Protein AF-A0A6A3C757-F1 (afdb_monomer)

Organism: Hibiscus syriacus (NCBI:txid106335)

pLDDT: mean 71.91, std 23.69, range [28.61, 96.5]

Secondary structure (DSSP, 8-state):
--TT-GGG---EEEEEEEEEEEETTEEEEEEEEEES---TTHHHHHHHHHHHHHTTSS-THHHHHHHHHHH--SSSSS-------TTS------------------STT--------HHHHHHHTTTS----SGGGHHHHHHHIIIIIIHHHHHHHHHH-HHHHHHHH-STTT-GGGG----------PPPPPPP--------

Solvent-accessible surface area (backbone atoms only — not comparable to full-atom values): 13427 Å² total; per-residue (Å²): 134,65,87,83,43,78,89,60,50,33,47,72,77,46,76,48,70,87,45,76,48,75,48,99,89,44,80,40,74,48,70,50,76,43,53,84,58,81,59,91,65,44,68,32,31,52,52,23,46,54,53,36,37,79,69,68,51,26,60,74,73,46,49,64,54,54,46,34,77,70,32,47,68,87,84,83,86,78,87,77,84,78,75,78,65,92,84,63,85,76,76,83,74,72,80,63,85,76,86,67,69,70,49,64,46,75,65,77,85,66,80,89,87,82,79,86,40,63,71,57,36,65,75,36,54,94,81,47,80,80,67,70,62,72,92,45,47,66,63,50,50,52,47,39,55,67,53,50,49,45,48,37,46,52,47,42,73,74,66,35,56,64,63,54,50,53,73,56,70,38,60,86,76,30,56,66,40,58,73,78,78,82,83,80,91,74,92,74,87,76,82,87,85,78,86,87,84,90,86,84,90,88,134

Radius of gyration: 25.16 Å; Cα contacts (8 Å, |Δi|>4): 169; chains: 1; bounding box: 86×32×68 Å

Mean predicted aligned error: 13.73 Å

InterPro domains:
  IPR001406 Pseudouridine synthase I, TruA [PTHR11142] (3-173)
  IPR020095 Pseudouridine synthase I, TruA, C-terminal [G3DSA:3.30.70.660] (1-181)
  IPR020097 Pseudouridine synthase I, TruA, alpha/beta domain [PF01416] (5-117)
  IPR020103 Pseudouridine synthase, catalytic domain superfamily [SSF55120] (5-68)

Foldseek 3Di:
DDLPDPVQAWAWPDWDFPDWDAAPNDIDTDIDTHTPDADVLLVQLLVQLVLLVVVVQFPPVVCVVSCCSNHPDDPDPDDDDPPPDPPDPDPPPPVPSPPFDTQGADPLLDDDLFDDCVVVCVVCVVPDDDDGCVVCNVVSVVCCNPPNSNSSVVCCVVPVRRVVSSVCSHCVNGVSRHPDDDDDDDDDDDDDDDDDDDDDDDD

Nearest PDB structures (foldseek):
  4nz6-assembly1_A  TM=8.982E-01  e=4.670E-06  Homo sapiens
  4iqm-assembly1_A  TM=9.227E-01  e=2.164E-05  Homo sapiens
  4nz7-assembly1_A  TM=8.817E-01  e=2.583E-05  Homo sapiens
  7et3-assembly1_o  TM=1.442E-01  e=3.229E+00  Human betaherpesvirus 5

Sequence (203 aa):
MKAEDPAAHRYIVSFHANKVVTVEGIDFVKCEAVGQSFMLHQIRKMIGVAVAIMRNCTPESLIKTALRNMIYSIIDIFGEYHVPNPNMSDISVKDRAVHINVPTAPEVGLYLDECIFSSYNQKWKDTHEELSMKAYAEEAEEFKMKFIYSHISSTECEEGTVGLWLHSLNHRNYPDLRACSGDTIDGKKSPKVGDGADTMECG

Structure (mmCIF, N/CA/C/O backbone):
data_AF-A0A6A3C757-F1
#
_entry.id   AF-A0A6A3C757-F1
#
loop_
_atom_site.group_PDB
_atom_site.id
_atom_site.type_symbo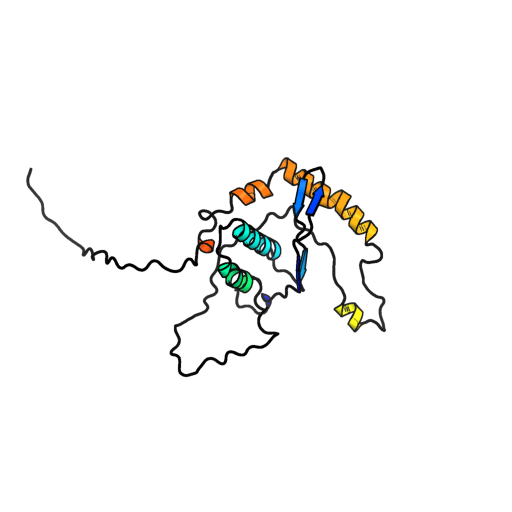l
_atom_site.label_atom_id
_atom_site.label_alt_id
_atom_site.label_comp_id
_atom_site.label_asym_id
_atom_site.label_entity_id
_atom_site.label_seq_id
_atom_site.pdbx_PDB_ins_code
_atom_site.Cartn_x
_atom_site.Cartn_y
_atom_site.Cartn_z
_atom_site.occupancy
_atom_site.B_iso_or_equiv
_atom_site.auth_seq_id
_atom_site.auth_comp_id
_atom_site.auth_asym_id
_atom_site.auth_atom_id
_atom_site.pdbx_PDB_model_num
ATOM 1 N N . MET A 1 1 ? 18.741 8.562 10.459 1.00 43.72 1 MET A N 1
ATOM 2 C CA . MET A 1 1 ? 18.833 7.546 11.530 1.00 43.72 1 MET A CA 1
ATOM 3 C C . MET A 1 1 ? 19.866 6.516 11.127 1.00 43.72 1 MET A C 1
ATOM 5 O O . MET A 1 1 ? 19.904 6.157 9.956 1.00 43.72 1 MET A O 1
ATOM 9 N N . LYS A 1 2 ? 20.735 6.111 12.056 1.00 39.22 2 LYS A N 1
ATOM 10 C CA . LYS A 1 2 ? 21.676 5.005 11.834 1.00 39.22 2 LYS A CA 1
ATOM 11 C C . LYS A 1 2 ? 20.903 3.686 11.956 1.00 39.22 2 LYS A C 1
ATOM 13 O O . LYS A 1 2 ? 19.940 3.633 12.712 1.00 39.22 2 LYS A O 1
ATOM 18 N N . ALA A 1 3 ? 21.302 2.657 11.213 1.00 47.12 3 ALA A N 1
ATOM 19 C CA . ALA A 1 3 ? 20.605 1.364 11.187 1.00 47.12 3 ALA A CA 1
ATOM 20 C C . ALA A 1 3 ? 20.624 0.616 12.538 1.00 47.12 3 ALA A C 1
ATOM 22 O O . ALA A 1 3 ? 19.829 -0.289 12.741 1.00 47.12 3 ALA A O 1
ATOM 23 N N . GLU A 1 4 ? 21.516 1.011 13.449 1.00 49.44 4 GLU A N 1
ATOM 24 C CA . GLU A 1 4 ? 21.774 0.369 14.748 1.00 49.44 4 GLU A CA 1
ATOM 25 C C . GLU A 1 4 ? 20.926 0.942 15.902 1.00 49.44 4 GLU A C 1
ATOM 27 O O . GLU A 1 4 ? 21.068 0.524 17.046 1.00 49.44 4 GLU A O 1
ATOM 32 N N . ASP A 1 5 ? 20.084 1.942 15.636 1.00 52.38 5 ASP A N 1
ATOM 33 C CA . ASP A 1 5 ? 19.226 2.548 16.656 1.00 52.38 5 ASP A CA 1
ATOM 34 C C . ASP A 1 5 ? 18.066 1.590 17.006 1.00 52.38 5 ASP A C 1
ATOM 36 O O . ASP A 1 5 ? 17.310 1.233 16.098 1.00 52.38 5 ASP A O 1
ATOM 40 N N . PRO A 1 6 ? 17.847 1.208 18.283 1.00 56.97 6 PRO A N 1
ATOM 41 C CA . PRO A 1 6 ? 16.685 0.415 18.697 1.00 56.97 6 PRO A CA 1
ATOM 42 C C . PRO A 1 6 ? 15.349 1.014 18.231 1.00 56.97 6 PRO A C 1
ATOM 44 O O . PRO A 1 6 ? 14.388 0.289 17.974 1.00 56.97 6 PRO A O 1
ATOM 47 N N . ALA A 1 7 ? 15.288 2.338 18.040 1.00 53.75 7 ALA A N 1
ATOM 48 C CA . ALA A 1 7 ? 14.127 3.029 17.492 1.00 53.75 7 ALA A CA 1
ATOM 49 C C . ALA A 1 7 ? 13.868 2.739 16.003 1.00 53.75 7 ALA A C 1
ATOM 51 O O . ALA A 1 7 ? 12.823 3.149 15.497 1.00 53.75 7 ALA A O 1
ATOM 52 N N . ALA A 1 8 ? 14.769 2.055 15.293 1.00 52.56 8 ALA A N 1
ATOM 53 C CA . ALA A 1 8 ? 14.597 1.607 13.910 1.00 52.56 8 ALA A CA 1
ATOM 54 C C . ALA A 1 8 ? 13.960 0.209 13.802 1.00 52.56 8 ALA A C 1
ATOM 56 O O . ALA A 1 8 ? 13.554 -0.184 12.708 1.00 52.56 8 ALA A O 1
ATOM 57 N N . HIS A 1 9 ? 13.820 -0.518 14.917 1.00 62.72 9 HIS A N 1
ATOM 58 C CA . HIS A 1 9 ? 13.243 -1.859 14.927 1.00 62.72 9 HIS A CA 1
ATOM 59 C C . HIS A 1 9 ? 11.726 -1.770 14.722 1.00 62.72 9 HIS A C 1
ATOM 61 O O . HIS A 1 9 ? 11.024 -1.039 15.429 1.00 62.72 9 HIS A O 1
ATOM 67 N N . ARG A 1 10 ? 11.203 -2.480 13.720 1.00 70.44 10 ARG A N 1
ATOM 68 C CA . ARG A 1 10 ? 9.781 -2.453 13.354 1.00 70.44 10 ARG A CA 1
ATOM 69 C C . ARG A 1 10 ? 9.263 -3.867 13.195 1.00 70.44 10 ARG A C 1
ATOM 71 O O . ARG A 1 10 ? 9.900 -4.693 12.552 1.00 70.44 10 ARG A O 1
ATOM 78 N N . TYR A 1 11 ? 8.093 -4.122 13.765 1.00 73.56 11 TYR A N 1
ATOM 79 C CA . TYR A 1 11 ? 7.455 -5.424 13.687 1.00 73.56 11 TYR A CA 1
ATOM 80 C C . TYR A 1 11 ? 6.389 -5.422 12.593 1.00 73.56 11 TYR A C 1
ATOM 82 O O . TYR A 1 11 ? 5.359 -4.749 12.717 1.00 73.56 11 TYR A O 1
ATOM 90 N N . ILE A 1 12 ? 6.658 -6.176 11.527 1.00 79.38 12 ILE A N 1
ATOM 91 C CA . ILE A 1 12 ? 5.670 -6.526 10.510 1.00 79.38 12 ILE A CA 1
ATOM 92 C C . ILE A 1 12 ? 4.937 -7.766 11.010 1.00 79.38 12 ILE A C 1
ATOM 94 O O . ILE A 1 12 ? 5.542 -8.815 11.206 1.00 79.38 12 ILE A O 1
ATOM 98 N N . VAL A 1 13 ? 3.640 -7.617 11.241 1.00 80.94 13 VAL A N 1
ATOM 99 C CA . VAL A 1 13 ? 2.757 -8.690 11.702 1.00 80.94 13 VAL A CA 1
ATOM 100 C C . VAL A 1 13 ? 2.457 -9.641 10.546 1.00 80.94 13 VAL A C 1
ATOM 102 O O . VAL A 1 13 ? 2.550 -10.855 10.705 1.00 80.94 13 VAL A O 1
ATOM 105 N N . SER A 1 14 ? 2.119 -9.099 9.375 1.00 80.31 14 SER A N 1
ATOM 106 C CA . SER A 1 14 ? 1.837 -9.892 8.181 1.00 80.31 14 SER A CA 1
ATOM 107 C C . SER A 1 14 ? 2.015 -9.084 6.897 1.00 80.31 14 SER A C 1
ATOM 109 O O . SER A 1 14 ? 2.009 -7.851 6.899 1.00 80.31 14 SER A O 1
ATOM 111 N N . PHE A 1 15 ? 2.194 -9.797 5.787 1.00 83.94 15 PHE A N 1
ATOM 112 C CA . PHE A 1 15 ? 2.209 -9.235 4.443 1.00 83.94 15 PHE A CA 1
ATOM 113 C C . PHE A 1 15 ? 1.528 -10.217 3.482 1.00 83.94 15 PHE A C 1
ATOM 115 O O . PHE A 1 15 ? 1.933 -11.378 3.407 1.00 83.94 15 PHE A O 1
ATOM 122 N N . HIS A 1 16 ? 0.516 -9.761 2.745 1.00 83.00 16 HIS A N 1
ATOM 123 C CA . HIS A 1 16 ? -0.256 -10.561 1.791 1.00 83.00 16 HIS A CA 1
ATOM 124 C C . HIS A 1 16 ? -0.287 -9.881 0.420 1.00 83.00 16 HIS A C 1
ATOM 126 O O . HIS A 1 16 ? -0.385 -8.664 0.344 1.00 83.00 16 HIS A O 1
ATOM 132 N N . ALA A 1 17 ? -0.192 -10.655 -0.664 1.00 85.75 17 ALA A N 1
ATOM 133 C CA . ALA A 1 17 ? -0.205 -10.141 -2.041 1.00 85.75 17 ALA A CA 1
ATOM 134 C C . ALA A 1 17 ? -0.900 -11.111 -3.014 1.00 85.75 17 ALA A C 1
ATOM 136 O O . ALA A 1 17 ? -0.427 -11.369 -4.116 1.00 85.75 17 ALA A O 1
ATOM 137 N N . ASN A 1 18 ? -1.992 -11.731 -2.569 1.00 80.94 18 ASN A N 1
ATOM 138 C CA . ASN A 1 18 ? -2.682 -12.809 -3.284 1.00 80.94 18 ASN A CA 1
ATOM 139 C C . ASN A 1 18 ? -4.033 -12.392 -3.888 1.00 80.94 18 ASN A C 1
ATOM 141 O O . ASN A 1 18 ? -4.732 -13.243 -4.434 1.00 80.94 18 ASN A O 1
ATOM 145 N N . LYS A 1 19 ? -4.420 -11.115 -3.786 1.00 90.31 19 LYS A N 1
ATOM 146 C CA . LYS A 1 19 ? -5.692 -10.603 -4.308 1.00 90.31 19 LYS A CA 1
ATOM 147 C C . LYS A 1 19 ? -5.447 -9.733 -5.537 1.00 90.31 19 LYS A C 1
ATOM 149 O O . LYS A 1 19 ? -4.617 -8.830 -5.498 1.00 90.31 19 LYS A O 1
ATOM 154 N N . VAL A 1 20 ? -6.201 -9.988 -6.602 1.00 92.81 20 VAL A N 1
ATOM 155 C CA . VAL A 1 20 ? -6.258 -9.131 -7.792 1.00 92.81 20 VAL A CA 1
ATOM 156 C C . VAL A 1 20 ? -7.561 -8.338 -7.752 1.00 92.81 20 VAL A C 1
ATOM 158 O O . VAL A 1 20 ? -8.607 -8.882 -7.394 1.00 92.81 20 VAL A O 1
ATOM 161 N N . VAL A 1 21 ? -7.486 -7.050 -8.070 1.00 91.50 21 VAL A N 1
ATOM 162 C CA . VAL A 1 21 ? -8.627 -6.139 -8.163 1.00 91.50 21 VAL A CA 1
ATOM 163 C C . VAL A 1 21 ? -8.602 -5.505 -9.544 1.00 91.50 21 VAL A C 1
ATOM 165 O O . VAL A 1 21 ? -7.623 -4.858 -9.906 1.00 91.50 21 VAL A O 1
ATOM 168 N N . THR A 1 22 ? -9.678 -5.682 -10.301 1.00 91.06 22 THR A N 1
ATOM 169 C CA . THR A 1 22 ? -9.847 -5.035 -11.602 1.00 91.06 22 THR A CA 1
ATOM 170 C C . THR A 1 22 ? -10.561 -3.704 -11.405 1.00 91.06 22 THR A C 1
ATOM 172 O O . THR A 1 22 ? -11.680 -3.671 -10.890 1.00 91.06 22 THR A O 1
ATOM 175 N N . VAL A 1 23 ? -9.928 -2.611 -11.820 1.00 89.38 23 VAL A N 1
ATOM 176 C CA . VAL A 1 23 ? -10.474 -1.249 -11.746 1.00 89.38 23 VAL A CA 1
ATOM 177 C C . VAL A 1 23 ? -10.387 -0.652 -13.142 1.00 89.38 23 VAL A C 1
ATOM 179 O O . VAL A 1 23 ? -9.310 -0.618 -13.724 1.00 89.38 23 VAL A O 1
ATOM 182 N N . GLU A 1 24 ? -11.529 -0.263 -13.716 1.00 87.12 24 GLU A N 1
ATOM 183 C CA . GLU A 1 24 ? -11.606 0.364 -15.052 1.00 87.12 24 GLU A CA 1
ATOM 184 C C . GLU A 1 24 ? -10.896 -0.432 -16.174 1.00 87.12 24 GLU A C 1
ATOM 186 O O . GLU A 1 24 ? -10.424 0.125 -17.160 1.00 87.12 24 GLU A O 1
ATOM 191 N N . GLY A 1 25 ? -10.848 -1.764 -16.047 1.00 86.94 25 GLY A N 1
ATOM 192 C CA . GLY A 1 25 ? -10.212 -2.662 -17.020 1.00 86.94 25 GLY A CA 1
ATOM 193 C C . GLY A 1 25 ? -8.709 -2.881 -16.815 1.00 86.94 25 GLY A C 1
ATOM 194 O O . GLY A 1 25 ? -8.101 -3.607 -17.600 1.00 86.94 25 GLY A O 1
ATOM 195 N N . ILE A 1 26 ? -8.121 -2.301 -15.767 1.00 87.88 26 ILE A N 1
ATOM 196 C CA . ILE A 1 26 ? -6.735 -2.527 -15.354 1.00 87.88 26 ILE A CA 1
ATOM 197 C C . ILE A 1 26 ? -6.724 -3.455 -14.137 1.00 87.88 26 ILE A C 1
ATOM 199 O O . ILE A 1 26 ? -7.442 -3.233 -13.160 1.00 87.88 26 ILE A O 1
ATOM 203 N N . ASP A 1 27 ? -5.891 -4.492 -14.191 1.00 91.56 27 ASP A N 1
ATOM 204 C CA . ASP A 1 27 ? -5.710 -5.430 -13.0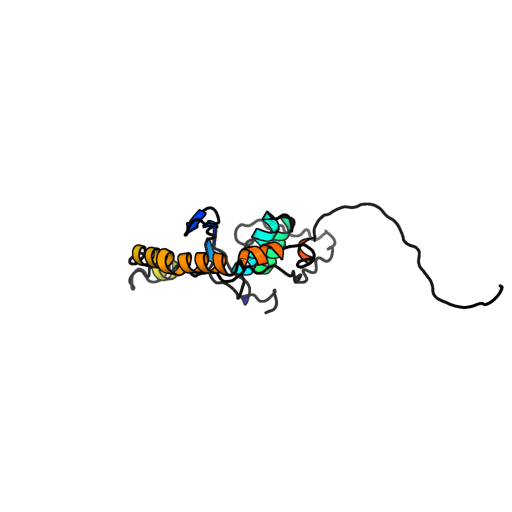87 1.00 91.56 27 ASP A CA 1
ATOM 205 C C . ASP A 1 27 ? -4.600 -4.958 -12.143 1.00 91.56 27 ASP A C 1
ATOM 207 O O . ASP A 1 27 ? -3.438 -4.813 -12.529 1.00 91.56 27 ASP A O 1
ATOM 211 N N . PHE A 1 28 ? -4.954 -4.780 -10.872 1.00 90.88 28 PHE A N 1
ATOM 212 C CA . PHE A 1 28 ? -4.036 -4.421 -9.798 1.00 90.88 28 PHE A CA 1
ATOM 213 C C . PHE A 1 28 ? -3.850 -5.588 -8.830 1.00 90.88 28 PHE A C 1
ATOM 215 O O . PHE A 1 28 ? -4.813 -6.237 -8.424 1.00 90.88 28 PHE A O 1
ATOM 222 N N . VAL A 1 29 ? -2.612 -5.829 -8.394 1.00 91.06 29 VAL A N 1
ATOM 223 C CA . VAL A 1 29 ? -2.325 -6.759 -7.291 1.00 91.06 29 VAL A CA 1
ATOM 224 C C . VAL A 1 29 ? -2.406 -5.989 -5.975 1.00 91.06 29 VAL A C 1
ATOM 226 O O . VAL A 1 29 ? -1.611 -5.080 -5.734 1.00 91.06 29 VAL A O 1
ATOM 229 N N . LYS A 1 30 ? -3.356 -6.353 -5.108 1.00 91.81 30 LYS A N 1
ATOM 230 C CA . LYS A 1 30 ? -3.485 -5.765 -3.773 1.00 91.81 30 LYS A CA 1
ATOM 231 C C . LYS A 1 30 ? -2.428 -6.374 -2.852 1.00 91.81 30 LYS A C 1
ATOM 233 O O . LYS A 1 30 ? -2.456 -7.575 -2.581 1.00 91.81 30 LYS A O 1
ATOM 238 N N . CYS A 1 31 ? -1.536 -5.524 -2.353 1.00 91.06 31 CYS A N 1
ATOM 239 C CA . CYS A 1 31 ? -0.571 -5.856 -1.310 1.00 91.06 31 CYS A CA 1
ATOM 240 C C . CYS A 1 31 ? -1.036 -5.272 0.031 1.00 91.06 31 CYS A C 1
ATOM 242 O O . CYS A 1 31 ? -1.195 -4.060 0.153 1.00 91.06 31 CYS A O 1
ATOM 244 N N . GLU A 1 32 ? -1.220 -6.114 1.041 1.00 91.06 32 GLU A N 1
ATOM 245 C CA . GLU A 1 32 ? -1.678 -5.738 2.380 1.00 91.06 32 GLU A CA 1
ATOM 246 C C . GLU A 1 32 ? -0.563 -6.003 3.388 1.00 91.06 32 GLU A C 1
ATOM 248 O O . GLU A 1 32 ? -0.175 -7.149 3.610 1.00 91.06 32 GLU A O 1
ATOM 253 N N . ALA A 1 33 ? -0.033 -4.940 3.993 1.00 90.12 33 ALA A N 1
ATOM 254 C CA . ALA A 1 33 ? 1.005 -5.025 5.011 1.00 90.12 33 ALA A CA 1
ATOM 255 C C . ALA A 1 33 ? 0.441 -4.594 6.367 1.00 90.12 33 ALA A C 1
ATOM 257 O O . ALA A 1 33 ? 0.011 -3.453 6.522 1.00 90.12 33 ALA A O 1
ATOM 258 N N . VAL A 1 34 ? 0.501 -5.478 7.362 1.00 89.56 34 VAL A N 1
ATOM 259 C CA . VAL A 1 34 ? 0.126 -5.168 8.744 1.00 89.56 34 VAL A CA 1
ATOM 260 C C . VAL A 1 34 ? 1.397 -5.044 9.569 1.00 89.56 34 VAL A C 1
ATOM 262 O O . VAL A 1 34 ? 2.251 -5.928 9.559 1.00 89.56 34 VAL A O 1
ATOM 265 N N . GLY A 1 35 ? 1.534 -3.951 10.308 1.00 88.06 35 GLY A N 1
ATOM 266 C CA . GLY A 1 35 ? 2.701 -3.692 11.143 1.00 88.06 35 GLY A CA 1
ATOM 267 C C . GLY A 1 35 ? 2.346 -2.822 12.338 1.00 88.06 35 GLY A C 1
ATOM 268 O O . GLY A 1 35 ? 1.353 -2.102 12.319 1.00 88.06 35 GLY A O 1
ATOM 269 N N . GLN A 1 36 ? 3.161 -2.889 13.390 1.00 85.25 36 GLN A N 1
ATOM 270 C CA . GLN A 1 36 ? 2.975 -2.054 14.584 1.00 85.25 36 GLN A CA 1
ATOM 271 C C . GLN A 1 36 ? 3.240 -0.572 14.298 1.00 85.25 36 GLN A C 1
ATOM 273 O O . GLN A 1 36 ? 2.596 0.309 14.856 1.00 85.25 36 GLN A O 1
ATOM 278 N N . SER A 1 37 ? 4.237 -0.294 13.462 1.00 84.56 37 SER A N 1
ATOM 279 C CA . SER A 1 37 ? 4.574 1.043 12.982 1.00 84.56 37 SER A CA 1
ATOM 280 C C . SER A 1 37 ? 5.414 0.925 11.717 1.00 84.56 37 SER A C 1
ATOM 282 O O . SER A 1 37 ? 6.012 -0.121 11.454 1.00 84.56 37 SER A O 1
ATOM 284 N N . PHE A 1 38 ? 5.480 2.012 10.950 1.00 84.62 38 PHE A N 1
ATOM 285 C CA . PHE A 1 38 ? 6.259 2.075 9.720 1.00 84.62 38 PHE A CA 1
ATOM 286 C C . PHE A 1 38 ? 7.159 3.307 9.715 1.00 84.62 38 PHE A C 1
ATOM 288 O O . PHE A 1 38 ? 6.739 4.412 10.053 1.00 84.62 38 PHE A O 1
ATOM 295 N N . MET A 1 39 ? 8.419 3.112 9.339 1.00 84.62 39 MET A N 1
ATOM 296 C CA . MET A 1 39 ? 9.359 4.193 9.062 1.00 84.62 39 MET A CA 1
ATOM 297 C C . MET A 1 39 ? 9.047 4.853 7.715 1.00 84.62 39 MET A C 1
ATOM 299 O O . MET A 1 39 ? 8.430 4.251 6.832 1.00 84.62 39 MET A O 1
ATOM 303 N N . LEU A 1 40 ? 9.524 6.087 7.527 1.00 82.62 40 LEU A N 1
ATOM 304 C CA . LEU A 1 40 ? 9.351 6.813 6.269 1.00 82.62 40 LEU A CA 1
ATOM 305 C C . LEU A 1 40 ? 9.856 5.978 5.078 1.00 82.62 40 LEU A C 1
ATOM 307 O O . LEU A 1 40 ? 10.978 5.468 5.085 1.00 82.62 40 LEU A O 1
ATOM 311 N N . HIS A 1 41 ? 9.005 5.841 4.059 1.00 87.12 41 HIS A N 1
ATOM 312 C CA . HIS A 1 41 ? 9.225 5.038 2.847 1.00 87.12 41 HIS A CA 1
ATOM 313 C C . HIS A 1 41 ? 9.439 3.529 3.075 1.00 87.12 41 HIS A C 1
ATOM 315 O O . HIS A 1 41 ? 9.733 2.825 2.111 1.00 87.12 41 HIS A O 1
ATOM 321 N N . GLN A 1 42 ? 9.283 3.002 4.295 1.00 84.75 42 GLN A N 1
ATOM 322 C CA . GLN A 1 42 ? 9.578 1.594 4.594 1.00 84.75 42 GLN A CA 1
ATOM 323 C C . GLN A 1 42 ? 8.741 0.643 3.736 1.00 84.75 42 GLN A C 1
ATOM 325 O O . GLN A 1 42 ? 9.304 -0.213 3.060 1.00 84.75 42 GLN A O 1
ATOM 330 N N . ILE A 1 43 ? 7.422 0.855 3.680 1.00 88.88 43 ILE A N 1
ATOM 331 C CA . ILE A 1 43 ? 6.512 0.035 2.866 1.00 88.88 43 ILE A CA 1
ATOM 332 C C . ILE A 1 43 ? 6.903 0.114 1.383 1.00 88.88 43 ILE A C 1
ATOM 334 O O . ILE A 1 43 ? 7.062 -0.908 0.722 1.00 88.88 43 ILE A O 1
ATOM 338 N N . ARG A 1 44 ? 7.162 1.324 0.870 1.00 92.25 44 ARG A N 1
ATOM 339 C CA . ARG A 1 44 ? 7.558 1.546 -0.533 1.00 92.25 44 ARG A CA 1
ATOM 340 C C . ARG A 1 44 ? 8.866 0.826 -0.888 1.00 92.25 44 ARG A C 1
ATOM 342 O O . ARG A 1 44 ? 8.991 0.303 -1.993 1.00 92.25 44 ARG A O 1
ATOM 349 N N . LYS A 1 45 ? 9.831 0.776 0.035 1.00 87.44 45 LYS A N 1
ATOM 350 C CA . LYS A 1 45 ? 11.095 0.040 -0.137 1.00 87.44 45 LYS A CA 1
ATOM 351 C C . LYS A 1 45 ? 10.909 -1.475 -0.062 1.00 87.44 45 LYS A C 1
ATOM 353 O O . LYS A 1 45 ? 11.518 -2.195 -0.848 1.00 87.44 45 LYS A O 1
ATOM 358 N N . MET A 1 46 ? 10.047 -1.958 0.836 1.00 86.62 46 MET A N 1
ATOM 359 C CA . MET A 1 46 ? 9.696 -3.380 0.920 1.00 86.62 46 MET A CA 1
ATOM 360 C C . MET A 1 46 ? 9.085 -3.875 -0.395 1.00 86.62 46 MET A C 1
ATOM 362 O O . MET A 1 46 ? 9.555 -4.869 -0.949 1.00 86.62 46 MET A O 1
ATOM 366 N N . ILE A 1 47 ? 8.105 -3.139 -0.935 1.00 88.88 47 ILE A N 1
ATOM 367 C CA . ILE A 1 47 ? 7.497 -3.437 -2.239 1.00 88.88 47 ILE A CA 1
ATOM 368 C C . ILE A 1 47 ? 8.539 -3.381 -3.355 1.00 88.88 47 ILE A C 1
ATOM 370 O O . ILE A 1 47 ? 8.612 -4.295 -4.173 1.00 88.88 47 ILE A O 1
ATOM 374 N N . GLY A 1 48 ? 9.384 -2.347 -3.377 1.00 89.06 48 GLY A N 1
ATOM 375 C CA . GLY A 1 48 ? 10.407 -2.211 -4.408 1.00 89.06 48 GLY A CA 1
ATOM 376 C C . GLY A 1 48 ? 11.370 -3.395 -4.456 1.00 89.06 48 GLY A C 1
ATOM 377 O O . GLY A 1 48 ? 11.674 -3.893 -5.540 1.00 89.06 48 GLY A O 1
ATOM 378 N N . VAL A 1 49 ? 11.826 -3.876 -3.295 1.00 84.88 49 VAL A N 1
ATOM 379 C CA . VAL A 1 49 ? 12.687 -5.063 -3.230 1.00 84.88 49 VAL A CA 1
ATOM 380 C C . VAL A 1 49 ? 11.944 -6.300 -3.722 1.00 84.88 49 VAL A C 1
ATOM 382 O O . VAL A 1 49 ? 12.478 -6.984 -4.592 1.00 84.88 49 VAL A O 1
ATOM 385 N N . ALA A 1 50 ? 10.718 -6.552 -3.246 1.00 84.12 50 ALA A N 1
ATOM 386 C CA . ALA A 1 50 ? 9.907 -7.694 -3.681 1.00 84.12 50 ALA A CA 1
ATOM 387 C C . ALA A 1 50 ? 9.743 -7.738 -5.212 1.00 84.12 50 ALA A C 1
ATOM 389 O O . ALA A 1 50 ? 10.019 -8.759 -5.841 1.00 84.12 50 ALA A O 1
ATOM 390 N N . VAL A 1 51 ? 9.403 -6.601 -5.825 1.00 86.88 51 VAL A N 1
ATOM 391 C CA . VAL A 1 51 ? 9.275 -6.476 -7.284 1.00 86.88 51 VAL A CA 1
ATOM 392 C C . VAL A 1 51 ? 10.612 -6.708 -7.995 1.00 86.88 51 VAL A C 1
ATOM 394 O O . VAL A 1 51 ? 10.648 -7.375 -9.029 1.00 86.88 51 VAL A O 1
ATOM 397 N N . ALA A 1 52 ? 11.727 -6.209 -7.454 1.00 85.38 52 ALA A N 1
ATOM 398 C CA . ALA A 1 52 ? 13.048 -6.436 -8.043 1.00 85.38 52 ALA A CA 1
ATOM 399 C C . ALA A 1 52 ? 13.421 -7.930 -8.094 1.00 85.38 52 ALA A C 1
ATOM 401 O O . ALA A 1 52 ? 14.041 -8.373 -9.060 1.00 85.38 52 ALA A O 1
ATOM 402 N N . ILE A 1 53 ? 13.006 -8.717 -7.100 1.00 81.31 53 ILE A N 1
ATOM 403 C CA . ILE A 1 53 ? 13.239 -10.169 -7.072 1.00 81.31 53 ILE A CA 1
ATOM 404 C C . ILE A 1 53 ? 12.334 -10.893 -8.055 1.00 81.31 53 ILE A C 1
ATOM 406 O O . ILE A 1 53 ? 12.819 -11.720 -8.818 1.00 81.31 53 ILE A O 1
ATOM 410 N N . MET A 1 54 ? 11.043 -10.548 -8.094 1.00 82.25 54 MET A N 1
ATOM 411 C CA . MET A 1 54 ? 10.106 -11.126 -9.066 1.00 82.25 54 MET A CA 1
ATOM 412 C C . MET A 1 54 ? 10.570 -10.904 -10.513 1.00 82.25 54 MET A C 1
ATOM 414 O O . MET A 1 54 ? 10.275 -11.706 -11.393 1.00 82.25 54 MET A O 1
ATOM 418 N N . ARG A 1 55 ? 11.331 -9.831 -10.761 1.00 82.56 55 ARG A N 1
ATOM 419 C CA . ARG A 1 55 ? 11.943 -9.517 -12.060 1.00 82.56 55 ARG A CA 1
ATOM 420 C C . ARG A 1 55 ? 13.348 -10.082 -12.256 1.00 82.56 55 ARG A C 1
ATOM 422 O O . ARG A 1 55 ? 13.987 -9.778 -13.260 1.00 82.56 55 ARG A O 1
ATOM 429 N N . ASN A 1 56 ? 13.824 -10.899 -11.320 1.00 80.00 56 ASN A N 1
ATOM 430 C CA . ASN A 1 56 ? 15.135 -11.537 -11.345 1.00 80.00 56 ASN A CA 1
ATOM 431 C C . ASN A 1 56 ? 16.311 -10.535 -11.398 1.00 80.00 56 ASN A C 1
ATOM 433 O O . ASN A 1 56 ? 17.398 -10.862 -11.872 1.00 80.00 56 ASN A O 1
ATOM 437 N N . CYS A 1 57 ? 16.106 -9.308 -10.901 1.00 75.62 57 CYS A N 1
ATOM 438 C CA . CYS A 1 57 ? 17.153 -8.287 -10.771 1.00 75.62 57 CYS A CA 1
ATOM 439 C C . CYS A 1 57 ? 18.026 -8.500 -9.521 1.00 75.62 57 CYS A C 1
ATOM 441 O O . CYS A 1 57 ? 19.070 -7.860 -9.382 1.00 75.62 57 CYS A O 1
ATOM 443 N N . THR A 1 58 ? 17.592 -9.381 -8.619 1.00 71.38 58 THR A N 1
ATOM 444 C CA . THR A 1 58 ? 18.177 -9.605 -7.297 1.00 71.38 58 THR A CA 1
ATOM 445 C C . THR A 1 58 ? 18.029 -11.080 -6.920 1.00 71.38 58 THR A C 1
ATOM 447 O O . THR A 1 58 ? 16.934 -11.615 -7.100 1.00 71.38 58 THR A O 1
ATOM 450 N N . PRO A 1 59 ? 19.055 -11.750 -6.360 1.00 72.81 59 PRO A N 1
ATOM 451 C CA . PRO A 1 59 ? 18.892 -13.108 -5.852 1.00 72.81 59 PRO A CA 1
ATOM 452 C C . PRO A 1 59 ? 17.986 -13.127 -4.611 1.00 72.81 59 PRO A C 1
ATOM 454 O O . PRO A 1 59 ? 18.060 -12.237 -3.761 1.00 72.81 59 PRO A O 1
ATOM 457 N N . GLU A 1 60 ? 17.174 -14.176 -4.451 1.00 70.62 60 GLU A N 1
ATOM 458 C CA . GLU A 1 60 ? 16.279 -14.338 -3.289 1.00 70.62 60 GLU A CA 1
ATOM 459 C C . GLU A 1 60 ? 17.026 -14.310 -1.946 1.00 70.62 60 GLU A C 1
ATOM 461 O O . GLU A 1 60 ? 16.484 -13.889 -0.924 1.00 70.62 60 GLU A O 1
ATOM 466 N N . SER A 1 61 ? 18.305 -14.696 -1.936 1.00 70.31 61 SER A N 1
ATOM 467 C CA . SER A 1 61 ? 19.168 -14.616 -0.755 1.00 70.31 61 SER A CA 1
ATOM 468 C C . SER A 1 61 ? 19.302 -13.188 -0.214 1.00 70.31 61 SER A C 1
ATOM 470 O O . SER A 1 61 ? 19.387 -13.005 1.004 1.00 70.31 61 SER A O 1
ATOM 472 N N . LEU A 1 62 ? 19.246 -12.170 -1.082 1.00 66.94 62 LEU A N 1
ATOM 473 C C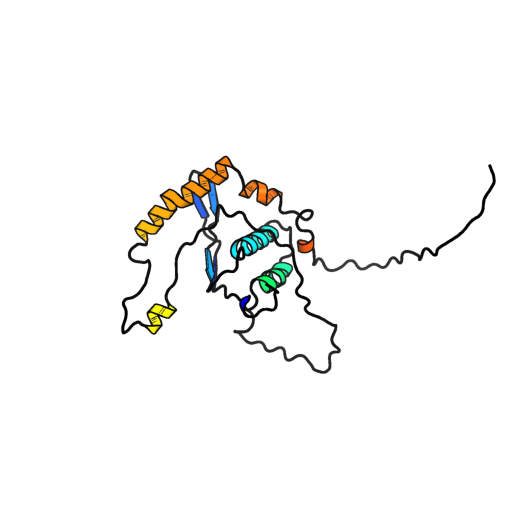A . LEU A 1 62 ? 19.359 -10.768 -0.686 1.00 66.94 62 LEU A CA 1
ATOM 474 C C . LEU A 1 62 ? 18.100 -10.259 0.019 1.00 66.94 62 LEU A C 1
ATOM 476 O O . LEU A 1 62 ? 18.206 -9.307 0.785 1.00 66.94 62 LEU A O 1
ATOM 480 N N . ILE A 1 63 ? 16.938 -10.907 -0.152 1.00 66.88 63 ILE A N 1
ATOM 481 C CA . ILE A 1 63 ? 15.726 -10.610 0.635 1.00 66.88 63 ILE A CA 1
ATOM 482 C C . ILE A 1 63 ? 16.063 -10.666 2.108 1.00 66.88 63 ILE A C 1
ATOM 484 O O . ILE A 1 63 ? 15.770 -9.736 2.848 1.00 66.88 63 ILE A O 1
ATOM 488 N N . LYS A 1 64 ? 16.701 -11.760 2.533 1.00 64.12 64 LYS A N 1
ATOM 489 C CA . LYS A 1 64 ? 16.961 -12.000 3.948 1.00 64.12 64 LYS A CA 1
ATOM 490 C C . LYS A 1 64 ? 17.856 -10.927 4.532 1.00 64.12 64 LYS A C 1
ATOM 492 O O . LYS A 1 64 ? 17.635 -10.592 5.680 1.00 64.12 64 LYS A O 1
ATOM 497 N N . THR A 1 65 ? 18.796 -10.379 3.760 1.00 63.91 65 THR A N 1
ATOM 498 C CA . THR A 1 65 ? 19.719 -9.314 4.186 1.00 63.91 65 THR A CA 1
ATOM 499 C C . THR A 1 65 ? 19.097 -7.919 4.072 1.00 63.91 65 THR A C 1
ATOM 501 O O . THR A 1 65 ? 19.195 -7.128 5.004 1.00 63.91 65 THR A O 1
ATOM 504 N N . ALA A 1 66 ? 18.418 -7.612 2.964 1.00 60.84 66 ALA A N 1
ATOM 505 C CA . ALA A 1 66 ? 17.793 -6.314 2.716 1.00 60.84 66 ALA A CA 1
ATOM 506 C C . ALA A 1 66 ? 16.560 -6.103 3.601 1.00 60.84 66 ALA A C 1
ATOM 508 O O . ALA A 1 66 ? 16.422 -5.046 4.215 1.00 60.84 66 ALA A O 1
ATOM 509 N N . LEU A 1 67 ? 15.697 -7.119 3.721 1.00 62.09 67 LEU A N 1
ATOM 510 C CA . LEU A 1 67 ? 14.591 -7.104 4.670 1.00 62.09 67 LEU A CA 1
ATOM 511 C C . LEU A 1 67 ? 15.112 -7.136 6.091 1.00 62.09 67 LEU A C 1
ATOM 513 O O . LEU A 1 67 ? 14.580 -6.391 6.888 1.00 62.09 67 LEU A O 1
ATOM 517 N N . ARG A 1 68 ? 16.176 -7.877 6.423 1.00 60.12 68 ARG A N 1
ATOM 518 C CA . ARG A 1 68 ? 16.786 -7.731 7.747 1.00 60.12 68 ARG A CA 1
ATOM 519 C C . ARG A 1 68 ? 17.174 -6.285 8.021 1.00 60.12 68 ARG A C 1
ATOM 521 O O . ARG A 1 68 ? 16.633 -5.694 8.936 1.00 60.12 68 ARG A O 1
ATOM 528 N N . ASN A 1 69 ? 17.986 -5.651 7.184 1.00 55.94 69 ASN A N 1
ATOM 529 C CA . ASN A 1 69 ? 18.409 -4.266 7.418 1.00 55.94 69 ASN A CA 1
ATOM 530 C C . ASN A 1 69 ? 17.230 -3.262 7.458 1.00 55.94 69 ASN A C 1
ATOM 532 O O . ASN A 1 69 ? 17.366 -2.192 8.047 1.00 55.94 69 ASN A O 1
ATOM 536 N N . MET A 1 70 ? 16.082 -3.592 6.849 1.00 53.09 70 MET A N 1
ATOM 537 C CA . MET A 1 70 ? 14.854 -2.781 6.870 1.00 53.09 70 MET A CA 1
ATOM 538 C C . MET A 1 70 ? 13.817 -3.198 7.937 1.00 53.09 70 MET A C 1
ATOM 540 O O . MET A 1 70 ? 12.876 -2.437 8.170 1.00 53.09 70 MET A O 1
ATOM 544 N N . ILE A 1 71 ? 13.940 -4.391 8.536 1.00 52.78 71 ILE A N 1
ATOM 545 C CA . ILE A 1 71 ? 12.915 -5.079 9.355 1.00 52.78 71 ILE A CA 1
ATOM 546 C C . ILE A 1 71 ? 13.501 -5.758 10.611 1.00 52.78 71 ILE A C 1
ATOM 548 O O . ILE A 1 71 ? 12.708 -6.245 11.402 1.00 52.78 71 ILE A O 1
ATOM 552 N N . TYR A 1 72 ? 14.820 -5.805 10.875 1.00 47.38 72 TYR A N 1
ATOM 553 C CA . TYR A 1 72 ? 15.387 -6.394 12.109 1.00 47.38 72 TYR A CA 1
ATOM 554 C C . TYR A 1 72 ? 14.571 -5.835 13.290 1.00 47.38 72 TYR A C 1
ATOM 556 O O . TYR A 1 72 ? 14.610 -4.644 13.571 1.00 47.38 72 TYR A O 1
ATOM 564 N N . SER A 1 73 ? 13.699 -6.606 13.944 1.00 36.69 73 SER A N 1
ATOM 565 C CA . SER A 1 73 ? 13.866 -7.982 14.413 1.00 36.69 73 SER A CA 1
ATOM 566 C C . SER A 1 73 ? 12.669 -8.889 14.068 1.00 36.69 73 SER A C 1
ATOM 568 O O . SER A 1 73 ? 11.601 -8.747 14.656 1.00 36.69 73 SER A O 1
ATOM 570 N N . ILE A 1 74 ? 12.856 -9.885 13.193 1.00 34.84 74 ILE A N 1
ATOM 571 C CA . ILE A 1 74 ? 12.012 -11.100 13.155 1.00 34.84 74 ILE A CA 1
ATOM 572 C C . ILE A 1 74 ? 12.913 -12.329 12.957 1.00 34.84 74 ILE A C 1
ATOM 574 O O . ILE A 1 74 ? 12.780 -13.038 11.970 1.00 34.84 74 ILE A O 1
ATOM 578 N N . ILE A 1 75 ? 13.868 -12.543 13.872 1.00 32.56 75 ILE A N 1
ATOM 579 C CA . ILE A 1 75 ? 14.415 -13.863 14.256 1.00 32.56 75 ILE A CA 1
ATOM 580 C C . ILE A 1 75 ? 14.939 -13.725 15.698 1.00 32.56 75 ILE A C 1
ATOM 582 O O . ILE A 1 75 ? 16.138 -13.676 15.899 1.00 32.56 75 ILE A O 1
ATOM 586 N N . ASP A 1 76 ? 14.054 -13.572 16.688 1.00 30.97 76 ASP A N 1
ATOM 587 C CA . ASP A 1 76 ? 14.431 -13.719 18.114 1.00 30.97 76 ASP A CA 1
ATOM 588 C C . ASP A 1 76 ? 13.272 -14.203 19.014 1.00 30.97 76 ASP A C 1
ATOM 590 O O . ASP A 1 76 ? 13.369 -14.182 20.236 1.00 30.97 76 ASP A O 1
ATOM 594 N N . ILE A 1 77 ? 12.151 -14.667 18.439 1.00 31.20 77 ILE A N 1
ATOM 595 C CA . ILE A 1 77 ? 10.979 -15.108 19.230 1.00 31.20 77 ILE A CA 1
ATOM 596 C C . ILE A 1 77 ? 10.697 -16.617 19.114 1.00 31.20 77 ILE A C 1
ATOM 598 O O . ILE A 1 77 ? 10.036 -17.178 19.982 1.00 31.20 77 ILE A O 1
ATOM 602 N N . PHE A 1 78 ? 11.277 -17.324 18.141 1.00 29.16 78 PHE A N 1
ATOM 603 C CA . PHE A 1 78 ? 11.236 -18.790 18.111 1.00 29.16 78 PHE A CA 1
ATOM 604 C C . PHE A 1 78 ? 12.662 -19.324 18.102 1.00 29.16 78 PHE A C 1
ATOM 606 O O . PHE A 1 78 ? 13.345 -19.298 17.083 1.00 29.16 78 PHE A O 1
ATOM 613 N N . GLY A 1 79 ? 13.116 -19.694 19.298 1.00 32.06 79 GLY A N 1
ATOM 614 C CA . GLY A 1 79 ? 14.492 -20.044 19.591 1.00 32.06 79 GLY A CA 1
ATOM 615 C C . GLY A 1 79 ? 15.033 -21.195 18.752 1.00 32.06 79 GLY A C 1
ATOM 616 O O . GLY A 1 79 ? 14.548 -22.315 18.837 1.00 32.06 79 GLY A O 1
ATOM 617 N N . GLU A 1 80 ? 16.137 -20.919 18.072 1.00 28.61 80 GLU A N 1
ATOM 618 C CA . GLU A 1 80 ? 17.290 -21.810 18.066 1.00 28.61 80 GLU A CA 1
ATOM 619 C C . GLU A 1 80 ? 18.516 -20.969 18.413 1.00 28.61 80 GLU A C 1
ATOM 621 O O . GLU A 1 80 ? 19.019 -20.165 17.630 1.00 28.61 80 GLU A O 1
ATOM 626 N N . TYR A 1 81 ? 18.964 -21.134 19.652 1.00 34.50 81 TYR A N 1
ATOM 627 C CA . TYR A 1 81 ? 20.224 -20.614 20.146 1.00 34.50 81 TYR A CA 1
ATOM 628 C C . TYR A 1 81 ? 21.340 -21.415 19.458 1.00 34.50 81 TYR A C 1
ATOM 630 O O . TYR A 1 81 ? 21.674 -22.516 19.898 1.00 34.50 81 TYR A O 1
ATOM 638 N N . HIS A 1 82 ? 21.935 -20.901 18.379 1.00 33.41 82 HIS A N 1
ATOM 639 C CA . HIS A 1 82 ? 23.274 -21.360 18.019 1.00 33.41 82 HIS A CA 1
ATOM 640 C C . HIS A 1 82 ? 24.247 -20.671 18.971 1.00 33.41 82 HIS A C 1
ATOM 642 O O . HIS A 1 82 ? 24.619 -19.516 18.774 1.00 33.41 82 HIS A O 1
ATOM 648 N N . VAL A 1 83 ? 24.608 -21.369 20.048 1.00 34.06 83 VAL A N 1
ATOM 649 C CA . VAL A 1 83 ? 25.705 -20.960 20.928 1.00 34.06 83 VAL A CA 1
ATOM 650 C C . VAL A 1 83 ? 26.972 -20.938 20.062 1.00 34.06 83 VAL A C 1
ATOM 652 O O . VAL A 1 83 ? 27.342 -21.996 19.547 1.00 34.06 83 VAL A O 1
ATOM 655 N N . PRO A 1 84 ? 27.630 -19.787 19.838 1.00 37.41 84 PRO A N 1
ATOM 656 C CA . PRO A 1 84 ? 28.854 -19.771 19.054 1.00 37.41 84 PRO A CA 1
ATOM 657 C C . PRO A 1 84 ? 29.912 -20.608 19.779 1.00 37.41 84 PRO A C 1
ATOM 659 O O . PRO A 1 84 ? 30.186 -20.412 20.965 1.00 37.41 84 PRO A O 1
ATOM 662 N N . ASN A 1 85 ? 30.463 -21.591 19.066 1.00 35.69 85 ASN A N 1
ATOM 663 C CA . ASN A 1 85 ? 31.541 -22.440 19.555 1.00 35.69 85 ASN A CA 1
ATOM 664 C C . ASN A 1 85 ? 32.761 -21.558 19.894 1.00 35.69 85 ASN A C 1
ATOM 666 O O . ASN A 1 85 ? 33.301 -20.927 18.984 1.00 35.69 85 ASN A O 1
ATOM 670 N N . PRO A 1 86 ? 33.236 -21.539 21.154 1.00 40.00 86 PRO A N 1
ATOM 671 C CA . PRO A 1 86 ? 34.315 -20.651 21.595 1.00 40.00 86 PRO A CA 1
ATOM 672 C C . PRO A 1 86 ? 35.687 -20.957 20.970 1.00 40.00 86 PRO A C 1
ATOM 674 O O . PRO A 1 86 ? 36.639 -20.223 21.216 1.00 40.00 86 PRO A O 1
ATOM 677 N N . ASN A 1 87 ? 35.805 -22.017 20.160 1.00 41.69 87 ASN A N 1
ATOM 678 C CA . ASN A 1 87 ? 37.065 -22.452 19.554 1.00 41.69 87 ASN A CA 1
ATOM 679 C C . ASN A 1 87 ? 37.110 -22.306 18.021 1.00 41.69 87 ASN A C 1
ATOM 681 O O . ASN A 1 87 ? 38.015 -22.846 17.385 1.00 41.69 87 ASN A O 1
ATOM 685 N N . MET A 1 88 ? 36.158 -21.596 17.410 1.00 40.22 88 MET A N 1
ATOM 686 C CA . MET A 1 88 ? 36.203 -21.270 15.982 1.00 40.22 88 MET A CA 1
ATOM 687 C C . MET A 1 88 ? 36.729 -19.840 15.831 1.00 40.22 88 MET A C 1
ATOM 689 O O . MET A 1 88 ? 36.036 -18.888 16.163 1.00 40.22 88 MET A O 1
ATOM 693 N N . SER A 1 89 ? 37.972 -19.684 15.371 1.00 38.72 89 SER A N 1
ATOM 694 C CA . SER A 1 89 ? 38.595 -18.373 15.175 1.00 38.72 89 SER A CA 1
ATOM 695 C C . SER A 1 89 ? 37.782 -17.524 14.194 1.00 38.72 89 SER A C 1
ATOM 697 O O . SER A 1 89 ? 37.734 -17.818 12.997 1.00 38.72 89 SER A O 1
ATOM 699 N N . ASP A 1 90 ? 37.168 -16.484 14.745 1.00 39.50 90 ASP A N 1
ATOM 700 C CA . ASP A 1 90 ? 36.323 -15.488 14.105 1.00 39.50 90 ASP A CA 1
ATOM 701 C C . ASP A 1 90 ? 36.892 -14.969 12.778 1.00 39.50 90 ASP A C 1
ATOM 703 O O . ASP A 1 90 ? 37.816 -14.150 12.726 1.00 39.50 90 ASP A O 1
ATOM 707 N N . ILE A 1 91 ? 36.25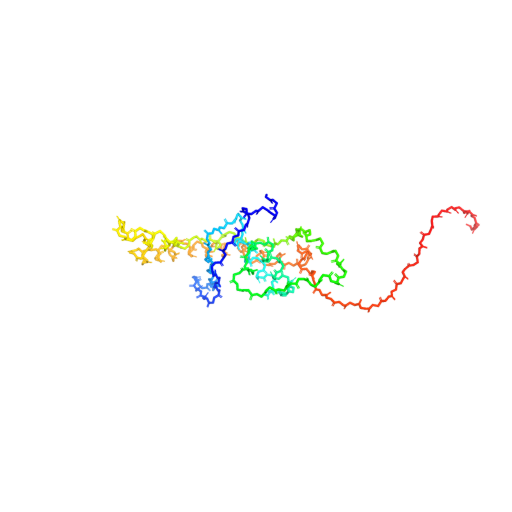9 -15.369 11.674 1.00 40.94 91 ILE A N 1
ATOM 708 C CA . ILE A 1 91 ? 36.242 -14.528 10.483 1.00 40.94 91 ILE A CA 1
ATOM 709 C C . ILE A 1 91 ? 35.408 -13.314 10.867 1.00 40.94 91 ILE A C 1
ATOM 711 O O . ILE A 1 91 ? 34.202 -13.417 11.052 1.00 40.94 91 ILE A O 1
ATOM 715 N N . SER A 1 92 ? 36.093 -12.182 11.005 1.00 34.84 92 SER A N 1
ATOM 716 C CA . SER A 1 92 ? 35.581 -10.823 11.172 1.00 34.84 92 SER A CA 1
ATOM 717 C C . SER A 1 92 ? 34.345 -10.531 10.301 1.00 34.84 92 SER A C 1
ATOM 719 O O . SER A 1 92 ? 34.432 -9.808 9.306 1.00 34.84 92 SER A O 1
ATOM 721 N N . VAL A 1 93 ? 33.164 -10.981 10.716 1.00 43.59 93 VAL A N 1
ATOM 722 C CA . VAL A 1 93 ? 31.897 -10.366 10.332 1.00 43.59 93 VAL A CA 1
ATOM 723 C C . VAL A 1 93 ? 31.712 -9.210 11.302 1.00 43.59 93 VAL A C 1
ATOM 725 O O . VAL A 1 93 ? 30.937 -9.241 12.249 1.00 43.59 93 VAL A O 1
ATOM 728 N N . LYS A 1 94 ? 32.505 -8.156 11.085 1.00 36.03 94 LYS A N 1
ATOM 729 C CA . LYS A 1 94 ? 32.040 -6.824 11.445 1.00 36.03 94 LYS A CA 1
ATOM 730 C C . LYS A 1 94 ? 30.794 -6.639 10.593 1.00 36.03 94 LYS A C 1
ATOM 732 O O . LYS A 1 94 ? 30.939 -6.322 9.413 1.00 36.03 94 LYS A O 1
ATOM 737 N N . ASP A 1 95 ? 29.621 -6.886 11.171 1.00 42.66 95 ASP A N 1
ATOM 738 C CA . ASP A 1 95 ? 28.318 -6.485 10.639 1.00 42.66 95 ASP A CA 1
ATOM 739 C C . ASP A 1 95 ? 28.304 -4.956 10.551 1.00 42.66 95 ASP A C 1
ATOM 741 O O . ASP A 1 95 ? 27.680 -4.236 11.323 1.00 42.66 95 ASP A O 1
ATOM 745 N N . ARG A 1 96 ? 29.094 -4.417 9.622 1.00 41.28 96 ARG A N 1
ATOM 746 C CA . ARG A 1 96 ? 28.959 -3.043 9.180 1.00 41.28 96 ARG A CA 1
ATOM 747 C C . ARG A 1 96 ? 27.600 -3.014 8.519 1.00 41.28 96 ARG A C 1
ATOM 749 O O . ARG A 1 96 ? 27.402 -3.753 7.558 1.00 41.28 96 ARG A O 1
ATOM 756 N N . ALA A 1 97 ? 26.694 -2.186 9.026 1.00 47.94 97 ALA A N 1
ATOM 757 C CA . ALA A 1 97 ? 25.421 -1.916 8.381 1.00 47.94 97 ALA A CA 1
ATOM 758 C C . ALA A 1 97 ? 25.668 -1.611 6.894 1.00 47.94 97 ALA A C 1
ATOM 760 O O . ALA A 1 97 ? 26.131 -0.527 6.531 1.00 47.94 97 ALA A O 1
ATOM 761 N N . VAL A 1 98 ? 25.439 -2.603 6.032 1.00 55.19 98 VAL A N 1
ATOM 762 C CA . VAL A 1 98 ? 25.634 -2.451 4.594 1.00 55.19 98 VAL A CA 1
ATOM 763 C C . VAL A 1 98 ? 24.493 -1.567 4.117 1.00 55.19 98 VAL A C 1
ATOM 765 O O . VAL A 1 98 ? 23.327 -1.970 4.141 1.00 55.19 98 VAL A O 1
ATOM 768 N N . HIS A 1 99 ? 24.820 -0.334 3.734 1.00 66.25 99 HIS A N 1
ATOM 769 C CA . HIS A 1 99 ? 23.862 0.576 3.127 1.00 66.25 99 HIS A CA 1
ATOM 770 C C . HIS A 1 99 ? 23.589 0.107 1.696 1.00 66.25 99 HIS A C 1
ATOM 772 O O . HIS A 1 99 ? 24.321 0.449 0.773 1.00 66.25 99 HIS A O 1
ATOM 778 N N . ILE A 1 100 ? 22.543 -0.698 1.532 1.00 71.88 100 ILE A N 1
ATOM 779 C CA . ILE A 1 100 ? 22.075 -1.171 0.228 1.00 71.88 100 ILE A 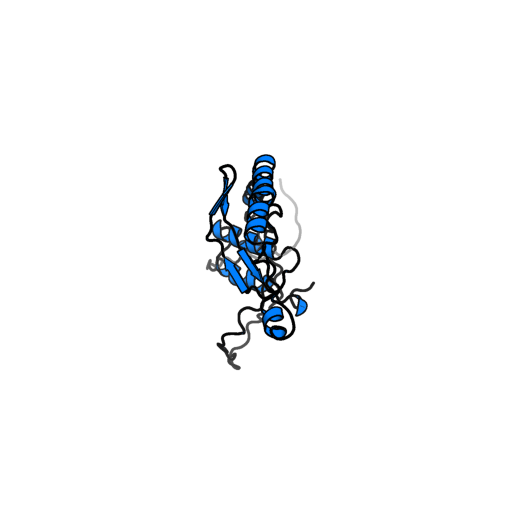CA 1
ATOM 780 C C . ILE A 1 100 ? 21.121 -0.120 -0.335 1.00 71.88 100 ILE A C 1
ATOM 782 O O . ILE A 1 100 ? 20.112 0.203 0.301 1.00 71.88 100 ILE A O 1
ATOM 786 N N . ASN A 1 101 ? 21.410 0.401 -1.529 1.00 78.88 101 ASN A N 1
ATOM 787 C CA . ASN A 1 101 ? 20.439 1.230 -2.228 1.00 78.88 101 ASN A CA 1
ATOM 788 C C . ASN A 1 101 ? 19.290 0.355 -2.747 1.00 78.88 101 ASN A C 1
ATOM 790 O O . ASN A 1 101 ? 19.464 -0.446 -3.666 1.00 78.88 101 ASN A O 1
ATOM 794 N N . VAL A 1 102 ? 18.110 0.511 -2.153 1.00 83.19 102 VAL A N 1
ATOM 795 C CA . VAL A 1 102 ? 16.917 -0.259 -2.513 1.00 83.19 102 VAL A CA 1
ATOM 796 C C . VAL A 1 102 ? 15.930 0.590 -3.315 1.00 83.19 102 VAL A C 1
ATOM 798 O O . VAL A 1 102 ? 15.735 1.772 -3.008 1.00 83.19 102 VAL A O 1
ATOM 801 N N . PRO A 1 103 ? 15.266 0.007 -4.326 1.00 88.62 103 PRO A N 1
ATOM 802 C CA . PRO A 1 103 ? 14.216 0.691 -5.059 1.00 88.62 103 PRO A CA 1
ATOM 803 C C . PRO A 1 103 ? 13.067 1.060 -4.132 1.00 88.62 103 PRO A C 1
ATOM 805 O O . PRO A 1 103 ? 12.652 0.282 -3.278 1.00 88.62 103 PRO A O 1
ATOM 808 N N . THR A 1 104 ? 12.548 2.267 -4.318 1.00 90.00 104 THR A N 1
ATOM 809 C CA . THR A 1 104 ? 11.374 2.761 -3.602 1.00 90.00 104 THR A CA 1
ATOM 810 C C . THR A 1 104 ? 10.232 2.823 -4.603 1.00 90.00 104 THR A C 1
ATOM 812 O O . THR A 1 104 ? 10.359 3.512 -5.612 1.00 90.00 104 THR A O 1
ATOM 815 N N . ALA A 1 105 ? 9.154 2.078 -4.354 1.00 93.00 105 ALA A N 1
ATOM 816 C CA . ALA A 1 105 ? 7.968 2.100 -5.207 1.00 93.00 105 ALA A CA 1
ATOM 817 C C . ALA A 1 105 ? 7.337 3.509 -5.263 1.00 93.00 105 ALA A C 1
ATOM 819 O O . ALA A 1 105 ? 7.541 4.296 -4.331 1.00 93.00 105 ALA A O 1
ATOM 820 N N . PRO A 1 106 ? 6.578 3.858 -6.314 1.00 93.94 106 PRO A N 1
ATOM 821 C CA . PRO A 1 106 ? 5.782 5.087 -6.361 1.00 93.94 106 PRO A CA 1
ATOM 822 C C . PRO A 1 106 ? 4.772 5.195 -5.205 1.00 93.94 106 PRO A C 1
ATOM 824 O O . PRO A 1 106 ? 4.441 4.198 -4.567 1.00 93.94 106 PRO A O 1
ATOM 827 N N . GLU A 1 107 ? 4.301 6.408 -4.907 1.00 91.88 107 GLU A N 1
ATOM 828 C CA . GLU A 1 107 ? 3.303 6.651 -3.845 1.00 91.88 107 GLU A CA 1
ATOM 829 C C . GLU A 1 107 ? 1.867 6.402 -4.259 1.00 91.88 107 GLU A C 1
ATOM 831 O O . GLU A 1 107 ? 1.069 6.076 -3.390 1.00 91.88 107 GLU A O 1
ATOM 836 N N . VAL A 1 108 ? 1.560 6.536 -5.551 1.00 90.25 108 VAL A N 1
ATOM 837 C CA . VAL A 1 108 ? 0.183 6.552 -6.058 1.00 90.25 108 VAL A CA 1
ATOM 838 C C . VAL A 1 108 ? -0.644 5.370 -5.542 1.00 90.25 108 VAL A C 1
ATOM 840 O O . VAL A 1 108 ? -1.769 5.561 -5.111 1.00 90.25 108 VAL A O 1
ATOM 843 N N . GLY A 1 109 ? -0.061 4.169 -5.472 1.00 91.75 109 GLY A N 1
ATOM 844 C CA . GLY A 1 109 ? -0.748 2.954 -5.021 1.00 91.75 109 GLY A CA 1
ATOM 845 C C . GLY A 1 109 ? -0.758 2.699 -3.508 1.00 91.75 109 GLY A C 1
ATOM 846 O O . GLY A 1 109 ? -1.224 1.639 -3.092 1.00 91.75 109 GLY A O 1
ATOM 847 N N . LEU A 1 110 ? -0.213 3.593 -2.675 1.00 94.56 110 LEU A N 1
ATOM 848 C CA . LEU A 1 110 ? -0.119 3.394 -1.225 1.00 94.56 110 LEU A CA 1
ATOM 849 C C . LEU A 1 110 ? -1.182 4.208 -0.482 1.00 94.56 110 LEU A C 1
ATOM 851 O O . LEU A 1 110 ? -1.177 5.434 -0.519 1.00 94.56 110 LEU A O 1
ATOM 855 N N . TYR A 1 111 ? -2.020 3.524 0.292 1.00 95.06 111 TYR A N 1
ATOM 856 C CA . TYR A 1 111 ? -3.000 4.140 1.183 1.00 95.06 111 TYR A CA 1
ATOM 857 C C . TYR A 1 111 ? -3.080 3.376 2.513 1.00 95.06 111 TYR A C 1
ATOM 859 O O . TYR A 1 111 ? -2.649 2.225 2.613 1.00 95.06 111 TYR A O 1
ATOM 867 N N . LEU A 1 112 ? -3.608 4.028 3.551 1.00 94.38 112 LEU A N 1
ATOM 868 C CA . LEU A 1 112 ? -3.897 3.399 4.841 1.00 94.38 112 LEU A CA 1
ATOM 869 C C . LEU A 1 112 ? -5.287 2.752 4.780 1.00 94.38 112 LEU A C 1
ATOM 871 O O . LEU A 1 112 ? -6.262 3.464 4.560 1.00 94.38 112 LEU A O 1
ATOM 875 N N . ASP A 1 113 ? -5.367 1.430 4.956 1.00 93.06 113 ASP A N 1
ATOM 876 C CA . ASP A 1 113 ? -6.638 0.684 4.890 1.00 93.06 113 ASP A CA 1
ATOM 877 C C . ASP A 1 113 ? -7.382 0.721 6.237 1.00 93.06 113 ASP A C 1
ATOM 879 O O . ASP A 1 113 ? -8.484 1.253 6.327 1.00 93.06 113 ASP A O 1
ATOM 883 N N . GLU A 1 114 ? -6.758 0.229 7.314 1.00 91.56 114 GLU A N 1
ATOM 884 C CA . GLU A 1 114 ? -7.370 0.191 8.646 1.00 91.56 114 GLU A CA 1
ATOM 885 C C . GLU A 1 114 ? -6.371 0.443 9.785 1.00 91.56 114 GLU A C 1
ATOM 887 O O . GLU A 1 114 ? -5.169 0.190 9.671 1.00 91.56 114 GLU A O 1
ATOM 892 N N . CYS A 1 115 ? -6.898 0.903 10.923 1.00 91.44 115 CYS A N 1
ATOM 893 C CA . CYS A 1 115 ? -6.178 0.978 12.192 1.00 91.44 115 CYS A CA 1
ATOM 894 C C . CYS A 1 115 ? -6.659 -0.139 13.126 1.00 91.44 115 CYS A C 1
ATOM 896 O O . CYS A 1 115 ? -7.845 -0.224 13.449 1.00 91.44 115 CYS A O 1
ATOM 898 N N . ILE A 1 116 ? -5.731 -0.970 13.604 1.00 91.44 116 ILE A N 1
ATOM 899 C CA . ILE A 1 116 ? -6.035 -2.123 14.458 1.00 91.44 116 ILE A CA 1
ATOM 900 C C . ILE A 1 116 ? -5.832 -1.749 15.931 1.00 91.44 116 ILE A C 1
ATOM 902 O O . ILE A 1 116 ? -4.713 -1.491 16.372 1.00 91.44 116 ILE A O 1
ATOM 906 N N . PHE A 1 117 ? -6.912 -1.781 16.715 1.00 92.81 117 PHE A N 1
ATOM 907 C CA . PHE A 1 117 ? -6.915 -1.389 18.133 1.00 92.81 117 PHE A CA 1
ATOM 908 C C . PHE A 1 117 ? -7.006 -2.571 19.111 1.00 92.81 117 PHE A C 1
ATOM 910 O O . PHE A 1 117 ? -7.327 -2.383 20.284 1.00 92.81 117 PHE A O 1
ATOM 917 N N . SER A 1 118 ? -6.691 -3.794 18.670 1.00 88.69 118 SER A N 1
ATOM 918 C CA . SER A 1 118 ? -6.856 -5.026 19.460 1.00 88.69 118 SER A CA 1
ATOM 919 C C . SER A 1 118 ? -6.248 -4.949 20.866 1.00 88.69 118 SER A C 1
ATOM 921 O O . SER A 1 118 ? -6.915 -5.301 21.837 1.00 88.69 118 SER A O 1
ATOM 923 N N . SER A 1 119 ? -5.025 -4.426 21.009 1.00 89.38 119 SER A N 1
ATOM 924 C CA . SER A 1 119 ? -4.366 -4.287 22.319 1.00 89.38 119 SER A CA 1
ATOM 925 C C . SER A 1 119 ? -5.070 -3.286 23.242 1.00 89.38 119 SER A C 1
ATOM 927 O O . SER A 1 119 ? -5.138 -3.506 24.451 1.00 89.38 119 SER A O 1
ATOM 929 N N . TYR A 1 120 ? -5.601 -2.188 22.690 1.00 91.69 120 TYR A N 1
ATOM 930 C CA . TYR A 1 120 ? -6.382 -1.208 23.450 1.00 91.69 120 TYR A CA 1
ATOM 931 C C . TYR A 1 120 ? -7.703 -1.828 23.912 1.00 91.69 120 TYR A C 1
ATOM 933 O O . TYR A 1 120 ? -7.995 -1.815 25.108 1.00 91.69 120 TYR A O 1
ATOM 941 N N . ASN A 1 121 ? -8.433 -2.455 22.986 1.00 93.62 121 ASN A N 1
ATOM 942 C CA . ASN A 1 121 ? -9.715 -3.101 23.262 1.00 93.62 121 ASN A CA 1
ATOM 943 C C . ASN A 1 121 ? -9.570 -4.216 24.303 1.00 93.62 121 ASN A C 1
ATOM 945 O O . ASN A 1 121 ? -10.414 -4.348 25.181 1.00 93.62 121 ASN A O 1
ATOM 949 N N . GLN A 1 122 ? -8.480 -4.988 24.261 1.00 94.06 122 GLN A N 1
ATOM 950 C CA . GLN A 1 122 ? -8.202 -6.006 25.272 1.00 94.06 122 GLN A CA 1
ATOM 951 C C . GLN A 1 122 ? -7.911 -5.392 26.647 1.00 94.06 122 GLN A C 1
ATOM 953 O O . GLN A 1 122 ? -8.413 -5.888 27.652 1.00 94.06 122 GLN A O 1
ATOM 958 N N . LYS A 1 123 ? -7.106 -4.323 26.703 1.00 94.81 123 LYS A N 1
ATOM 959 C CA . LYS A 1 123 ? -6.703 -3.682 27.963 1.00 94.81 123 LYS A CA 1
ATOM 960 C C . LYS A 1 123 ? -7.859 -2.967 28.664 1.00 94.81 123 LYS A C 1
ATOM 962 O O . LYS A 1 123 ? -7.889 -2.939 29.889 1.00 94.81 123 LYS A O 1
ATOM 967 N N . TRP A 1 124 ? -8.775 -2.373 27.904 1.00 94.31 124 TRP A N 1
ATOM 968 C CA . TRP A 1 124 ? -9.828 -1.503 28.436 1.00 94.31 124 TRP A CA 1
ATOM 969 C C . TRP A 1 124 ? -11.239 -2.078 28.308 1.00 94.31 124 TRP A C 1
ATOM 971 O O . TRP A 1 124 ? -12.200 -1.369 28.600 1.00 94.31 124 TRP A O 1
ATOM 981 N N . LYS A 1 125 ? -11.360 -3.364 27.958 1.00 93.88 125 LYS A N 1
ATOM 982 C CA . LYS A 1 125 ? -12.617 -4.076 27.685 1.00 93.88 125 LYS A CA 1
ATOM 983 C C . LYS A 1 125 ? -13.729 -3.853 28.718 1.00 93.88 125 LYS A C 1
ATOM 985 O O . LYS A 1 125 ? -14.891 -3.767 28.346 1.00 93.88 125 LYS A O 1
ATOM 990 N N . ASP A 1 126 ? -13.377 -3.774 30.001 1.00 95.25 126 ASP A N 1
ATOM 991 C CA . ASP A 1 126 ? -14.351 -3.663 31.098 1.00 95.25 126 ASP A CA 1
ATOM 992 C C . ASP A 1 126 ? -14.799 -2.217 31.374 1.00 95.25 126 ASP A C 1
ATOM 994 O O . ASP A 1 126 ? -15.719 -1.983 32.154 1.00 95.25 126 ASP A O 1
ATOM 998 N N . THR A 1 127 ? -14.124 -1.232 30.777 1.00 94.69 127 THR A N 1
ATOM 999 C CA . THR A 1 127 ? -14.275 0.196 31.124 1.00 94.69 127 THR A CA 1
ATOM 1000 C C . THR A 1 127 ? -14.599 1.089 29.933 1.00 94.69 127 THR A C 1
ATOM 1002 O O . THR A 1 127 ? -15.158 2.164 30.127 1.00 94.69 127 THR A O 1
ATOM 1005 N N . HIS A 1 128 ? -14.240 0.673 28.721 1.00 92.19 128 HIS A N 1
ATOM 1006 C CA . HIS A 1 128 ? -14.424 1.430 27.489 1.00 92.19 128 HIS A CA 1
ATOM 1007 C C . HIS A 1 128 ? -15.071 0.539 26.427 1.00 92.19 128 HIS A C 1
ATOM 1009 O O . HIS A 1 128 ? -14.876 -0.677 26.416 1.00 92.19 128 HIS A O 1
ATOM 1015 N N . GLU A 1 129 ? -15.831 1.160 25.528 1.00 92.69 129 GLU A N 1
ATOM 1016 C CA . GLU A 1 129 ? -16.405 0.496 24.357 1.00 92.69 129 GLU A CA 1
ATOM 1017 C C . GLU A 1 129 ? -15.311 0.047 23.367 1.00 92.69 129 GLU A C 1
ATOM 1019 O O . GLU A 1 129 ? -14.222 0.626 23.318 1.00 92.69 129 GLU A O 1
ATOM 1024 N N . GLU A 1 130 ? -15.594 -0.999 22.581 1.00 94.00 130 GLU A N 1
ATOM 1025 C CA . GLU A 1 130 ? -14.683 -1.492 21.542 1.00 94.00 130 GLU A CA 1
ATOM 1026 C C . GLU A 1 130 ? -14.453 -0.417 20.472 1.00 94.00 130 GLU A C 1
ATOM 1028 O O . GLU A 1 130 ? -15.369 -0.017 19.756 1.00 94.00 130 GLU A O 1
ATOM 1033 N N . LEU A 1 131 ? -13.198 -0.011 20.291 1.00 93.50 131 LEU A N 1
ATOM 1034 C CA . LEU A 1 131 ? -12.805 0.850 19.186 1.00 93.50 131 LEU A CA 1
ATOM 1035 C C . LEU A 1 131 ? -12.531 -0.010 17.948 1.00 93.50 131 LEU A C 1
ATOM 1037 O O . LEU A 1 131 ? -11.547 -0.753 17.901 1.00 93.50 131 LEU A O 1
ATOM 1041 N N . SER A 1 132 ? -13.397 0.068 16.937 1.00 92.56 132 SER A N 1
ATOM 1042 C CA . SER A 1 132 ? -13.203 -0.641 15.669 1.00 92.56 132 SER A CA 1
ATOM 1043 C C . SER A 1 132 ? -13.847 0.086 14.487 1.00 92.56 132 SER A C 1
ATOM 1045 O O . SER A 1 132 ? -14.786 0.859 14.654 1.00 92.56 132 SER A O 1
ATOM 1047 N N . MET A 1 133 ? -13.365 -0.204 13.276 1.00 89.75 133 MET A N 1
ATOM 1048 C CA . MET A 1 133 ? -13.939 0.305 12.022 1.00 89.75 133 MET A CA 1
ATOM 1049 C C . MET A 1 133 ? -15.108 -0.550 11.504 1.00 89.75 133 MET A C 1
ATOM 1051 O O . MET A 1 133 ? -15.665 -0.247 10.456 1.00 89.75 133 MET A O 1
ATOM 1055 N N . LYS A 1 134 ? -15.508 -1.607 12.230 1.00 91.31 134 LYS A N 1
ATOM 1056 C CA . LYS A 1 134 ? -16.498 -2.597 11.762 1.00 91.31 134 LYS A CA 1
ATOM 1057 C C . LYS A 1 134 ? -17.845 -1.973 11.400 1.00 91.31 134 LYS A C 1
ATOM 1059 O O . LYS A 1 134 ? -18.456 -2.395 10.427 1.00 91.31 134 LYS A O 1
ATOM 1064 N N . ALA A 1 135 ? -18.285 -0.976 12.168 1.00 93.69 135 ALA A N 1
ATOM 1065 C CA . ALA A 1 135 ? -19.555 -0.290 11.942 1.00 93.69 135 ALA A CA 1
ATOM 1066 C C . ALA A 1 135 ? -19.594 0.524 10.638 1.00 93.69 135 ALA A C 1
ATOM 1068 O O . ALA A 1 135 ? -20.681 0.857 10.194 1.00 93.69 135 ALA A O 1
ATOM 1069 N N . TYR A 1 136 ? -18.430 0.821 10.050 1.00 93.81 136 TYR A N 1
ATOM 1070 C CA . TYR A 1 136 ? -18.281 1.633 8.839 1.00 93.81 136 TYR A CA 1
ATOM 1071 C C . TYR A 1 136 ? -17.601 0.862 7.701 1.00 93.81 136 TYR A C 1
ATOM 1073 O O . TYR A 1 136 ? -17.012 1.460 6.801 1.00 93.81 136 TYR A O 1
ATOM 1081 N N . ALA A 1 137 ? -17.570 -0.471 7.784 1.00 92.81 137 ALA A N 1
ATOM 1082 C CA . ALA A 1 137 ? -16.813 -1.292 6.845 1.00 92.81 137 ALA A CA 1
ATOM 1083 C C . ALA A 1 137 ? -17.353 -1.175 5.410 1.00 92.81 137 ALA A C 1
ATOM 1085 O O . ALA A 1 137 ? -16.567 -1.150 4.464 1.00 92.81 137 ALA A O 1
ATOM 1086 N N . GLU A 1 138 ? -18.676 -1.076 5.253 1.00 95.56 138 GLU A N 1
ATOM 1087 C CA . GLU A 1 138 ? -19.329 -0.928 3.950 1.00 95.56 138 GLU A CA 1
ATOM 1088 C C . GLU A 1 138 ? -19.042 0.452 3.347 1.00 95.56 138 GLU A C 1
ATOM 1090 O O . GLU A 1 138 ? -18.570 0.549 2.216 1.00 95.56 138 GLU A O 1
ATOM 1095 N N . GLU A 1 139 ? -19.213 1.513 4.134 1.00 96.31 139 GLU A N 1
ATOM 1096 C CA . GLU A 1 139 ? -18.961 2.891 3.717 1.00 96.31 139 GLU A CA 1
ATOM 1097 C C . GLU A 1 139 ? -17.480 3.128 3.393 1.00 96.31 139 GLU A C 1
ATOM 1099 O O . GLU A 1 139 ? -17.149 3.831 2.436 1.00 96.31 139 GLU A O 1
ATOM 1104 N N . ALA A 1 140 ? -16.570 2.523 4.162 1.00 95.06 140 ALA A N 1
ATOM 1105 C CA . ALA A 1 140 ? -15.137 2.584 3.898 1.00 95.06 140 ALA A CA 1
ATOM 1106 C C . ALA A 1 140 ? -14.767 1.860 2.594 1.00 95.06 140 ALA A C 1
ATOM 1108 O O . ALA A 1 140 ? -13.934 2.358 1.834 1.00 95.06 140 ALA A O 1
ATOM 1109 N N . GLU A 1 141 ? -15.377 0.706 2.306 1.00 93.81 141 GLU A N 1
ATOM 1110 C CA . GLU A 1 141 ? -15.152 -0.010 1.046 1.00 93.81 141 GLU A CA 1
ATOM 1111 C C . GLU A 1 141 ? -15.709 0.769 -0.151 1.00 93.81 141 GLU A C 1
ATOM 1113 O O . GLU A 1 141 ? -15.013 0.917 -1.158 1.00 93.81 141 GLU A O 1
ATOM 1118 N N . GLU A 1 142 ? -16.910 1.343 -0.028 1.00 95.88 142 GLU A N 1
ATOM 1119 C CA . GLU A 1 142 ? -17.486 2.206 -1.063 1.00 95.88 142 GLU A CA 1
ATOM 1120 C C . GLU A 1 142 ? -16.579 3.415 -1.332 1.00 95.88 142 GLU A C 1
ATOM 1122 O O . GLU A 1 142 ? -16.274 3.727 -2.487 1.00 95.88 142 GLU A O 1
ATOM 1127 N N . PHE A 1 143 ? -16.075 4.058 -0.276 1.00 96.50 143 PHE A N 1
ATOM 1128 C CA . PHE A 1 143 ? -15.148 5.178 -0.399 1.00 96.50 143 PHE A CA 1
ATOM 1129 C C . PHE A 1 143 ? -13.840 4.773 -1.096 1.00 96.50 143 PHE A C 1
ATOM 1131 O O . PHE A 1 143 ? -13.381 5.476 -2.003 1.00 96.50 143 PHE A O 1
ATOM 1138 N N . LYS A 1 144 ? -13.257 3.623 -0.725 1.00 95.12 144 LYS A N 1
ATOM 1139 C CA . LYS A 1 144 ? -12.046 3.088 -1.367 1.00 95.12 144 LYS A CA 1
ATOM 1140 C C . LYS A 1 144 ? -12.259 2.859 -2.855 1.00 95.12 144 LYS A C 1
ATOM 1142 O O . LYS A 1 144 ? -11.457 3.340 -3.650 1.00 95.12 144 LYS A O 1
ATOM 1147 N N . MET A 1 145 ? -13.341 2.184 -3.235 1.00 92.81 145 MET A N 1
ATOM 1148 C CA . MET A 1 145 ? -13.644 1.896 -4.638 1.00 92.81 145 MET A CA 1
ATOM 1149 C C . MET A 1 145 ? -13.860 3.181 -5.438 1.00 92.81 145 MET A C 1
ATOM 1151 O O . MET A 1 145 ? -13.266 3.372 -6.498 1.00 92.81 145 MET A O 1
ATOM 1155 N N . LYS A 1 146 ? -14.685 4.083 -4.904 1.00 95.12 146 LYS A N 1
ATOM 1156 C CA . LYS A 1 146 ? -15.139 5.277 -5.614 1.00 95.12 146 LYS A CA 1
ATOM 1157 C C . LYS A 1 146 ? -14.066 6.348 -5.760 1.00 95.12 146 LYS A C 1
ATOM 1159 O O . LYS A 1 146 ? -14.036 7.022 -6.783 1.00 95.12 146 LYS A O 1
ATOM 1164 N N . PHE A 1 147 ? -13.219 6.532 -4.750 1.00 95.81 147 PHE A N 1
ATOM 1165 C CA . PHE A 1 147 ? -12.285 7.658 -4.717 1.00 95.81 147 PHE A CA 1
ATOM 1166 C C . PHE A 1 147 ? -10.824 7.226 -4.748 1.00 95.81 147 PHE A C 1
ATOM 1168 O O . PHE A 1 147 ? -10.039 7.839 -5.461 1.00 95.81 147 PHE A O 1
ATOM 1175 N N . ILE A 1 148 ? -10.442 6.179 -4.013 1.00 96.19 148 ILE A N 1
ATOM 1176 C CA . ILE A 1 148 ? -9.032 5.772 -3.927 1.00 96.19 148 ILE A CA 1
ATOM 1177 C C . ILE A 1 148 ? -8.640 4.954 -5.158 1.00 96.19 148 ILE A C 1
ATOM 1179 O O . ILE A 1 148 ? -7.728 5.333 -5.885 1.00 96.19 148 ILE A O 1
ATOM 1183 N N . TYR A 1 149 ? -9.341 3.855 -5.431 1.00 94.50 149 TYR A N 1
ATOM 1184 C CA . TYR A 1 149 ? -9.025 2.966 -6.549 1.00 94.50 149 TYR A CA 1
ATOM 1185 C C . TYR A 1 149 ? -9.235 3.644 -7.898 1.00 94.50 149 TYR A C 1
ATOM 1187 O O . TYR A 1 149 ? -8.378 3.513 -8.768 1.00 94.50 149 TYR A O 1
ATOM 1195 N N . SER A 1 150 ? -10.312 4.420 -8.051 1.00 93.88 150 SER A N 1
ATOM 1196 C CA . SER A 1 150 ? -10.524 5.220 -9.262 1.00 93.88 150 SER A CA 1
ATOM 1197 C C . SER A 1 150 ? -9.386 6.226 -9.485 1.00 93.88 150 SER A C 1
ATOM 1199 O O . SER A 1 150 ? -8.852 6.291 -10.585 1.00 93.88 150 SER A O 1
ATOM 1201 N N . HIS A 1 151 ? -8.915 6.924 -8.442 1.00 94.75 151 HIS A N 1
ATOM 1202 C CA . HIS A 1 151 ? -7.777 7.842 -8.577 1.00 94.75 151 HIS A CA 1
ATOM 1203 C C . HIS A 1 151 ? -6.463 7.126 -8.929 1.00 94.75 151 HIS A C 1
ATOM 1205 O O . HIS A 1 151 ? -5.699 7.616 -9.760 1.00 94.75 151 HIS A O 1
ATOM 1211 N N . ILE A 1 152 ? -6.194 5.961 -8.328 1.00 94.12 152 ILE A N 1
ATOM 1212 C CA . ILE A 1 152 ? -5.015 5.144 -8.660 1.00 94.12 152 ILE A CA 1
ATOM 1213 C C . ILE A 1 152 ? -5.058 4.723 -10.131 1.00 94.12 152 ILE A C 1
ATOM 1215 O O . ILE A 1 152 ? -4.064 4.868 -10.841 1.00 94.12 152 ILE A O 1
ATOM 1219 N N . SER A 1 153 ? -6.214 4.226 -10.576 1.00 93.12 153 SER A N 1
ATOM 1220 C CA . SER A 1 153 ? -6.453 3.791 -11.951 1.00 93.12 153 SER A CA 1
ATOM 1221 C C . SER A 1 153 ? -6.256 4.930 -12.948 1.00 93.12 153 SER A C 1
ATOM 1223 O O . SER A 1 153 ? -5.454 4.804 -13.876 1.00 93.12 153 SER A O 1
ATOM 1225 N N . SER A 1 154 ? -6.911 6.072 -12.716 1.00 93.50 154 SER A N 1
ATOM 1226 C CA . SER A 1 154 ? -6.820 7.228 -13.607 1.00 93.50 154 SER A CA 1
ATOM 1227 C C . SER A 1 154 ? -5.391 7.762 -13.694 1.00 93.50 154 SER A C 1
ATOM 1229 O O . SER A 1 154 ? -4.888 8.009 -14.785 1.00 93.50 154 SER A O 1
ATOM 1231 N N . THR A 1 155 ? -4.701 7.870 -12.555 1.00 93.19 155 THR A N 1
ATOM 1232 C CA . THR A 1 155 ? -3.327 8.389 -12.504 1.00 93.19 155 THR A CA 1
ATOM 1233 C C . THR A 1 155 ? -2.347 7.453 -13.206 1.00 93.19 155 THR A C 1
ATOM 1235 O O . THR A 1 155 ? -1.476 7.917 -13.936 1.00 93.19 155 THR A O 1
ATOM 1238 N N . GLU A 1 156 ? -2.482 6.131 -13.050 1.00 91.81 156 GLU A N 1
ATOM 1239 C CA . GLU A 1 156 ? -1.627 5.192 -13.789 1.00 91.81 156 GLU A CA 1
ATOM 1240 C C . GLU A 1 156 ? -1.925 5.219 -15.295 1.00 91.81 156 GLU A C 1
ATOM 1242 O O . GLU A 1 156 ? -0.997 5.112 -16.094 1.00 91.81 156 GLU A O 1
ATOM 1247 N N . CYS A 1 157 ? -3.183 5.417 -15.701 1.00 90.94 157 CYS A N 1
ATOM 1248 C CA . CYS A 1 157 ? -3.541 5.572 -17.111 1.00 90.94 157 CYS A CA 1
ATOM 1249 C C . CYS A 1 157 ? -2.956 6.853 -17.733 1.00 90.94 157 CYS A C 1
ATOM 1251 O O . CYS A 1 157 ? -2.561 6.844 -18.900 1.00 90.94 157 CYS A O 1
ATOM 1253 N N . GLU A 1 158 ? -2.920 7.953 -16.980 1.00 92.38 158 GLU A N 1
ATOM 1254 C CA . GLU A 1 158 ? -2.443 9.256 -17.454 1.00 92.38 158 GLU A CA 1
ATOM 1255 C C . GLU A 1 158 ? -0.914 9.379 -17.408 1.00 92.38 158 GLU A C 1
ATOM 1257 O O . GLU A 1 158 ? -0.298 9.842 -18.370 1.00 92.38 158 GLU A O 1
ATOM 1262 N N . GLU A 1 159 ? -0.292 8.961 -16.304 1.00 93.69 159 GLU A N 1
ATOM 1263 C CA . GLU A 1 159 ? 1.134 9.181 -16.048 1.00 93.69 159 GLU A CA 1
ATOM 1264 C C . GLU A 1 159 ? 2.002 7.941 -16.305 1.00 93.69 159 GLU A C 1
ATOM 1266 O O . GLU A 1 159 ? 3.194 8.071 -16.598 1.00 93.69 159 GLU A O 1
ATOM 1271 N N . GLY A 1 160 ? 1.444 6.730 -16.183 1.00 90.88 160 GLY A N 1
ATOM 1272 C CA . GLY A 1 160 ? 2.192 5.474 -16.324 1.00 90.88 160 GLY A CA 1
ATOM 1273 C C . GLY A 1 160 ? 3.356 5.338 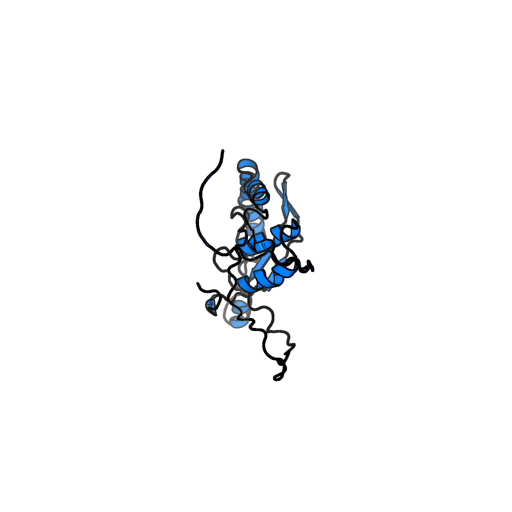-15.335 1.00 90.88 160 GLY A C 1
ATOM 1274 O O . GLY A 1 160 ? 4.385 4.728 -15.653 1.00 90.88 160 GLY A O 1
ATOM 1275 N N . THR A 1 161 ? 3.243 5.966 -14.159 1.00 89.69 161 THR A N 1
ATOM 1276 C CA . THR A 1 161 ? 4.341 6.124 -13.198 1.00 89.69 161 THR A CA 1
ATOM 1277 C C . THR A 1 161 ? 4.869 4.775 -12.703 1.00 89.69 161 THR A C 1
ATOM 1279 O O . THR A 1 161 ? 6.088 4.608 -12.572 1.00 89.69 161 THR A O 1
ATOM 1282 N N . VAL A 1 162 ? 4.003 3.780 -12.470 1.00 90.62 162 VAL A N 1
ATOM 1283 C CA . VAL A 1 162 ? 4.445 2.430 -12.088 1.00 90.62 162 VAL A CA 1
ATOM 1284 C C . VAL A 1 162 ? 5.152 1.751 -13.257 1.00 90.62 162 VAL A C 1
ATOM 1286 O O . VAL A 1 162 ? 6.237 1.201 -13.059 1.00 90.62 162 VAL A O 1
ATOM 1289 N N . GLY A 1 163 ? 4.615 1.837 -14.476 1.00 89.81 163 GLY A N 1
ATOM 1290 C CA . GLY A 1 163 ? 5.270 1.309 -15.679 1.00 89.81 163 GLY A CA 1
ATOM 1291 C C . GLY A 1 163 ? 6.677 1.880 -15.914 1.00 89.81 163 GLY A C 1
ATOM 1292 O O . GLY A 1 163 ? 7.638 1.135 -16.139 1.00 89.81 163 GLY A O 1
ATOM 1293 N N . LEU A 1 164 ? 6.838 3.201 -15.800 1.00 91.81 164 LEU A N 1
ATOM 1294 C CA . LEU A 1 164 ? 8.135 3.880 -15.918 1.00 91.81 164 LEU A CA 1
ATOM 1295 C C . LEU A 1 164 ? 9.099 3.478 -14.798 1.00 91.81 164 LEU A C 1
ATOM 1297 O O . LEU A 1 164 ? 10.273 3.182 -15.053 1.00 91.81 164 LEU A O 1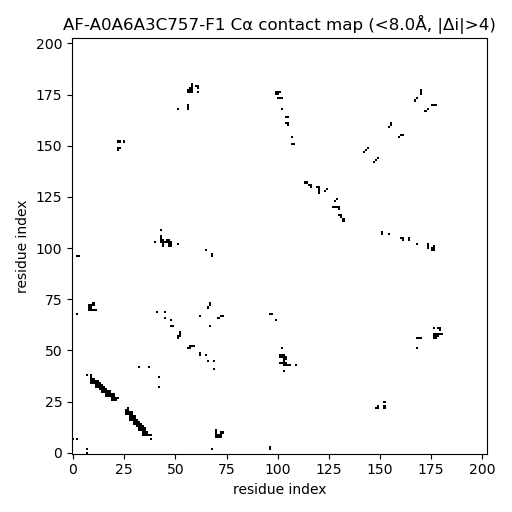
ATOM 1301 N N . TRP A 1 165 ? 8.604 3.412 -13.561 1.00 93.25 165 TRP A N 1
ATOM 1302 C CA . TRP A 1 165 ? 9.387 2.939 -12.426 1.00 93.25 165 TRP A CA 1
ATOM 1303 C C . TRP A 1 165 ? 9.865 1.502 -12.641 1.00 93.25 165 TRP A C 1
ATOM 1305 O O . TRP A 1 165 ? 11.054 1.231 -12.458 1.00 93.25 165 TRP A O 1
ATOM 1315 N N . LEU A 1 166 ? 9.000 0.601 -13.115 1.00 90.88 166 LEU A N 1
ATOM 1316 C CA . LEU A 1 166 ? 9.380 -0.765 -13.459 1.00 90.88 166 LEU A CA 1
ATOM 1317 C C . LEU A 1 166 ? 10.518 -0.759 -14.486 1.00 90.88 166 LEU A C 1
ATOM 1319 O O . LEU A 1 166 ? 11.546 -1.384 -14.244 1.00 90.88 166 LEU A O 1
ATOM 1323 N N . HIS A 1 167 ? 10.442 -0.005 -15.582 1.00 89.25 167 HIS A N 1
ATOM 1324 C CA . HIS A 1 167 ? 11.558 0.073 -16.540 1.00 89.25 167 HIS A CA 1
ATOM 1325 C C . HIS A 1 167 ? 12.884 0.542 -15.910 1.00 89.25 167 HIS A C 1
ATOM 1327 O O . HIS A 1 167 ? 13.962 0.080 -16.302 1.00 89.25 167 HIS A O 1
ATOM 1333 N N . SER A 1 168 ? 12.821 1.396 -14.886 1.00 88.69 168 SER A N 1
ATOM 1334 C CA . SER A 1 168 ? 14.000 1.858 -14.147 1.00 88.69 168 SER A CA 1
ATOM 1335 C C . SER A 1 168 ? 14.630 0.793 -13.233 1.00 88.69 168 SER A C 1
ATOM 1337 O O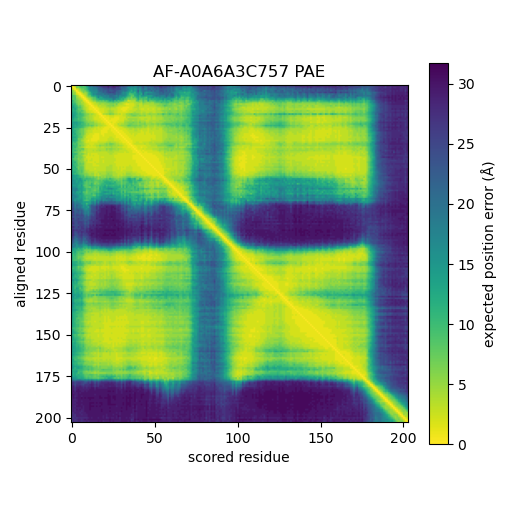 . SER A 1 168 ? 15.804 0.921 -12.879 1.00 88.69 168 SER A O 1
ATOM 1339 N N . LEU A 1 169 ? 13.905 -0.272 -12.867 1.00 86.81 169 LEU A N 1
ATOM 1340 C CA . LEU A 1 169 ? 14.422 -1.355 -12.024 1.00 86.81 169 LEU A CA 1
ATOM 1341 C C . LEU A 1 169 ? 15.360 -2.267 -12.822 1.00 86.81 169 LEU A C 1
ATOM 1343 O O . LEU A 1 169 ? 14.945 -3.270 -13.402 1.00 86.81 169 LEU A O 1
ATOM 1347 N N . ASN A 1 170 ? 16.640 -1.915 -12.850 1.00 83.88 170 ASN A N 1
ATOM 1348 C CA . ASN A 1 170 ? 17.685 -2.687 -13.512 1.00 83.88 170 ASN A CA 1
ATOM 1349 C C . ASN A 1 170 ? 19.038 -2.520 -12.800 1.00 83.88 170 ASN A C 1
ATOM 1351 O O . ASN A 1 170 ? 19.221 -1.632 -11.965 1.00 83.88 170 ASN A O 1
ATOM 1355 N N . HIS A 1 171 ? 20.012 -3.355 -13.169 1.00 79.81 171 HIS A N 1
ATOM 1356 C CA . HIS A 1 171 ? 21.335 -3.373 -12.534 1.00 79.81 171 HIS A CA 1
ATOM 1357 C C . HIS A 1 171 ? 22.156 -2.088 -12.716 1.00 79.81 171 HIS A C 1
ATOM 1359 O O . HIS A 1 171 ? 23.121 -1.897 -11.982 1.00 79.81 171 HIS A O 1
ATOM 1365 N N . ARG A 1 172 ? 21.822 -1.216 -13.681 1.00 83.94 172 ARG A N 1
ATOM 1366 C CA . ARG A 1 172 ? 22.514 0.077 -13.831 1.00 83.94 172 ARG A CA 1
ATOM 1367 C C . ARG A 1 172 ? 22.091 1.046 -12.731 1.00 83.94 172 ARG A C 1
ATOM 1369 O O . ARG A 1 172 ? 22.938 1.734 -12.177 1.00 83.94 172 ARG A O 1
ATOM 1376 N N . ASN A 1 173 ? 20.800 1.061 -12.404 1.00 83.12 173 ASN A N 1
ATOM 1377 C CA . ASN A 1 173 ? 20.237 1.946 -11.383 1.00 83.12 173 ASN A CA 1
ATOM 1378 C C . ASN A 1 173 ? 20.375 1.374 -9.962 1.00 83.12 173 ASN A C 1
ATOM 1380 O O . ASN A 1 173 ? 20.456 2.133 -8.998 1.00 83.12 173 ASN A O 1
ATOM 1384 N N . TYR A 1 174 ? 20.437 0.045 -9.832 1.00 82.25 174 TYR A N 1
ATOM 1385 C CA . TYR A 1 174 ? 20.555 -0.657 -8.552 1.00 82.25 174 TYR A CA 1
ATOM 1386 C C . TYR A 1 174 ? 21.678 -1.709 -8.587 1.00 82.25 174 TYR A C 1
ATOM 1388 O O . TYR A 1 174 ? 21.403 -2.912 -8.599 1.00 82.25 174 TYR A O 1
ATOM 1396 N N . PRO A 1 175 ? 22.954 -1.285 -8.627 1.00 80.12 175 PRO A N 1
ATOM 1397 C CA . PRO A 1 175 ? 24.091 -2.203 -8.731 1.00 80.12 175 PRO A CA 1
ATOM 1398 C C . PRO A 1 175 ? 24.255 -3.095 -7.491 1.00 80.12 175 PRO A C 1
ATOM 1400 O O . PRO A 1 175 ? 24.622 -4.263 -7.628 1.00 80.12 175 PRO A O 1
ATOM 1403 N N . ASP A 1 176 ? 23.913 -2.585 -6.303 1.00 75.75 176 ASP A N 1
ATOM 1404 C CA . ASP A 1 176 ? 24.028 -3.306 -5.026 1.00 75.75 176 ASP A CA 1
ATOM 1405 C C . ASP A 1 176 ? 23.142 -4.560 -4.969 1.00 75.75 176 ASP A C 1
ATOM 1407 O O . ASP A 1 176 ? 23.441 -5.511 -4.250 1.00 75.75 176 ASP A O 1
ATOM 1411 N N . LEU A 1 177 ? 22.065 -4.591 -5.762 1.00 73.12 177 LEU A N 1
ATOM 1412 C CA . LEU A 1 177 ? 21.135 -5.718 -5.818 1.00 73.12 177 LEU A CA 1
ATOM 1413 C C . LEU A 1 177 ? 21.712 -6.953 -6.522 1.00 73.12 177 LEU A C 1
ATOM 1415 O O . LEU A 1 177 ? 21.194 -8.055 -6.368 1.00 73.12 177 LEU A O 1
ATOM 1419 N N . ARG A 1 178 ? 22.807 -6.801 -7.274 1.00 70.50 178 ARG A N 1
ATOM 1420 C CA . ARG A 1 178 ? 23.456 -7.912 -7.983 1.00 70.50 178 ARG A CA 1
ATOM 1421 C C . ARG A 1 178 ? 24.267 -8.820 -7.047 1.00 70.50 178 ARG A C 1
ATOM 1423 O O . ARG A 1 178 ? 24.603 -9.945 -7.416 1.00 70.50 178 ARG A O 1
ATOM 1430 N N . ALA A 1 179 ? 24.629 -8.343 -5.858 1.00 56.06 179 ALA A N 1
ATOM 1431 C CA . ALA A 1 179 ? 25.590 -9.018 -4.997 1.00 56.06 179 ALA A CA 1
ATOM 1432 C C . ALA A 1 179 ? 2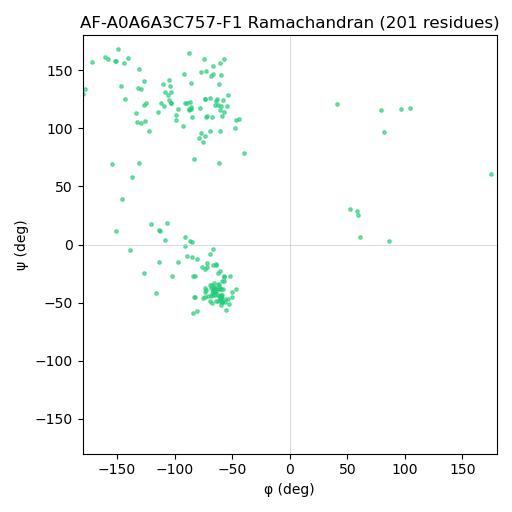4.964 -10.203 -4.243 1.00 56.06 179 ALA A C 1
ATOM 1434 O O . ALA A 1 179 ? 24.410 -10.034 -3.165 1.00 56.06 179 ALA A O 1
ATOM 1435 N N . CYS A 1 180 ? 25.050 -11.395 -4.843 1.00 45.16 180 CYS A N 1
ATOM 1436 C CA . CYS A 1 180 ? 25.491 -12.659 -4.225 1.00 45.16 180 CYS A CA 1
ATOM 1437 C C . CYS A 1 180 ? 25.317 -13.812 -5.234 1.00 45.16 180 CYS A C 1
ATOM 1439 O O . CYS A 1 180 ? 24.579 -14.764 -4.993 1.00 45.16 180 CYS A O 1
ATOM 1441 N N . SER A 1 181 ? 26.000 -13.738 -6.378 1.00 36.19 181 SER A N 1
ATOM 1442 C CA . SER A 1 181 ? 26.341 -14.944 -7.139 1.00 36.19 181 SER A CA 1
ATOM 1443 C C . SER A 1 181 ? 27.724 -15.381 -6.669 1.00 36.19 181 SER A C 1
ATOM 1445 O O . SER A 1 181 ? 28.718 -14.736 -6.998 1.00 36.19 181 SER A O 1
ATOM 1447 N N . GLY A 1 182 ? 27.777 -16.402 -5.815 1.00 39.09 182 GLY A N 1
ATOM 1448 C CA . GLY A 1 182 ? 29.026 -17.090 -5.509 1.00 39.09 182 GLY A CA 1
ATOM 1449 C C . GLY A 1 182 ? 29.549 -17.829 -6.743 1.00 39.09 182 GLY A C 1
ATOM 1450 O O . GLY A 1 182 ? 28.761 -18.327 -7.542 1.00 39.09 182 GLY A O 1
ATOM 1451 N N . ASP A 1 183 ? 30.876 -17.883 -6.825 1.00 33.81 183 ASP A N 1
ATOM 1452 C CA . ASP A 1 183 ? 31.723 -18.747 -7.651 1.00 33.81 183 ASP A CA 1
ATOM 1453 C C . ASP A 1 183 ? 31.969 -18.366 -9.122 1.00 33.81 183 ASP A C 1
ATOM 1455 O O . ASP A 1 183 ? 31.290 -18.794 -10.049 1.00 33.81 183 ASP A O 1
ATOM 1459 N N . THR A 1 184 ? 33.116 -17.714 -9.343 1.00 29.61 184 THR A N 1
ATOM 1460 C CA . THR A 1 184 ? 34.076 -18.223 -10.336 1.00 29.61 184 THR A CA 1
ATOM 1461 C C . THR A 1 184 ? 35.442 -18.381 -9.682 1.00 29.61 184 THR A C 1
ATOM 1463 O O . THR A 1 184 ? 36.151 -17.408 -9.422 1.00 29.61 184 THR A O 1
ATOM 1466 N N . ILE A 1 185 ? 35.792 -19.641 -9.436 1.00 44.97 185 ILE A N 1
ATOM 1467 C CA . ILE A 1 185 ? 37.165 -20.139 -9.435 1.00 44.97 185 ILE A CA 1
ATOM 1468 C C . ILE A 1 185 ? 37.743 -19.808 -10.817 1.00 44.97 185 ILE A C 1
ATOM 1470 O O . ILE A 1 185 ? 37.232 -20.306 -11.811 1.00 44.97 185 ILE A O 1
ATOM 1474 N N . ASP A 1 186 ? 38.736 -18.926 -10.899 1.00 32.59 186 ASP A N 1
ATOM 1475 C CA . ASP A 1 186 ? 40.045 -19.292 -11.448 1.00 32.59 186 ASP A CA 1
ATOM 1476 C C . ASP A 1 186 ? 41.030 -18.124 -11.377 1.00 32.59 186 ASP A C 1
ATOM 1478 O O . ASP A 1 186 ? 40.738 -16.973 -11.714 1.00 32.59 186 ASP A O 1
ATOM 1482 N N . GLY A 1 187 ? 42.233 -18.440 -10.912 1.00 42.53 187 GLY A N 1
ATOM 1483 C CA . GLY A 1 187 ? 43.312 -17.484 -10.771 1.00 42.53 187 GLY A CA 1
ATOM 1484 C C . GLY A 1 187 ? 43.847 -17.030 -12.124 1.00 42.53 187 GLY A C 1
ATOM 1485 O O . GLY A 1 187 ? 44.363 -17.827 -12.900 1.00 42.53 187 GLY A O 1
ATOM 1486 N N . LYS A 1 188 ? 43.881 -15.716 -12.345 1.00 33.50 188 LYS A N 1
ATOM 1487 C CA . LYS A 1 188 ? 44.932 -15.089 -13.151 1.00 33.50 188 LYS A CA 1
ATOM 1488 C C . LYS A 1 188 ? 45.476 -13.874 -12.416 1.00 33.50 188 LYS A C 1
ATOM 1490 O O . LYS A 1 188 ? 44.842 -12.828 -12.334 1.00 33.50 188 LYS A O 1
ATOM 1495 N N . LYS A 1 189 ? 46.685 -14.049 -11.873 1.00 33.81 189 LYS A N 1
ATOM 1496 C CA . LYS A 1 189 ? 47.587 -12.958 -11.499 1.00 33.81 189 LYS A CA 1
ATOM 1497 C C . LYS A 1 189 ? 47.788 -12.067 -12.725 1.00 33.81 189 LYS A C 1
ATOM 1499 O O . LYS A 1 189 ? 48.350 -12.527 -13.716 1.00 33.81 189 LYS A O 1
ATOM 1504 N N . SER A 1 190 ? 47.400 -10.803 -12.623 1.00 29.28 190 SER A N 1
ATOM 1505 C CA . SER A 1 190 ? 47.920 -9.761 -13.506 1.00 29.28 190 SER A CA 1
ATOM 1506 C C . SER A 1 190 ? 49.242 -9.227 -12.927 1.00 29.28 190 SER A C 1
ATOM 1508 O O . SER A 1 190 ? 49.346 -9.095 -11.702 1.00 29.28 190 SER A O 1
ATOM 1510 N N . PRO A 1 191 ? 50.273 -8.967 -13.752 1.00 32.03 191 PRO A N 1
ATOM 1511 C CA . PRO A 1 191 ? 51.611 -8.612 -13.282 1.00 32.03 191 PRO A CA 1
ATOM 1512 C C . PRO A 1 191 ? 51.663 -7.193 -12.710 1.00 32.03 191 PRO A C 1
ATOM 1514 O O . PRO A 1 191 ? 50.949 -6.300 -13.160 1.00 32.03 191 PRO A O 1
ATOM 1517 N N . LYS A 1 192 ? 52.556 -6.985 -11.738 1.00 34.56 192 LYS A N 1
ATOM 1518 C CA . LYS A 1 192 ? 52.902 -5.662 -11.212 1.00 34.56 192 LYS A CA 1
ATOM 1519 C C . LYS A 1 192 ? 53.554 -4.818 -12.314 1.00 34.56 192 LYS A C 1
ATOM 1521 O O . LYS A 1 192 ? 54.580 -5.227 -12.848 1.00 34.56 192 LYS A O 1
ATOM 1526 N N . VAL A 1 193 ? 52.997 -3.642 -12.597 1.00 32.53 193 VAL A N 1
ATOM 1527 C CA . VAL A 1 193 ? 53.704 -2.554 -13.288 1.00 32.53 193 VAL A CA 1
ATOM 1528 C C . VAL A 1 193 ? 54.412 -1.733 -12.213 1.00 32.53 193 VAL A C 1
ATOM 1530 O O . VAL A 1 193 ? 53.763 -1.206 -11.312 1.00 32.53 193 VAL A O 1
ATOM 1533 N N . GLY A 1 194 ? 55.743 -1.724 -12.267 1.00 32.34 194 GLY A N 1
ATOM 1534 C CA . GLY A 1 194 ? 56.594 -0.798 -11.527 1.00 32.34 194 GLY A CA 1
ATOM 1535 C C . GLY A 1 194 ? 56.883 0.440 -12.373 1.00 32.34 194 GLY A C 1
ATOM 1536 O O . GLY A 1 194 ? 56.958 0.348 -13.598 1.00 32.34 194 GLY A O 1
ATOM 1537 N N . ASP A 1 195 ? 57.009 1.575 -11.694 1.00 31.20 195 ASP A N 1
ATOM 1538 C CA . ASP A 1 195 ? 57.317 2.895 -12.240 1.00 31.20 195 ASP A CA 1
ATOM 1539 C C . ASP A 1 195 ? 58.657 2.970 -12.992 1.00 31.20 195 ASP A C 1
ATOM 1541 O O . ASP A 1 195 ? 59.660 2.419 -12.541 1.00 31.20 195 ASP A O 1
ATOM 1545 N N . GLY A 1 196 ? 58.678 3.808 -14.037 1.00 29.77 196 GLY A N 1
ATOM 1546 C CA . GLY A 1 196 ? 59.674 4.882 -14.142 1.00 29.77 196 GLY A CA 1
ATOM 1547 C C . GLY A 1 196 ? 60.861 4.735 -15.110 1.00 29.77 196 GLY A C 1
ATOM 1548 O O . GLY A 1 196 ? 61.784 3.973 -14.854 1.00 29.77 196 GLY A O 1
ATOM 1549 N N . ALA A 1 197 ? 60.872 5.661 -16.082 1.00 32.28 197 ALA A N 1
ATOM 1550 C CA . ALA A 1 197 ? 62.014 6.402 -16.654 1.00 32.28 197 ALA A CA 1
ATOM 1551 C C . ALA A 1 197 ? 62.711 5.926 -17.958 1.00 32.28 197 ALA A C 1
ATOM 1553 O O . ALA A 1 197 ? 63.354 4.884 -18.014 1.00 32.28 197 ALA A O 1
ATOM 1554 N N . ASP A 1 198 ? 62.595 6.815 -18.961 1.00 31.59 198 ASP A N 1
ATOM 1555 C CA . ASP A 1 198 ? 63.551 7.274 -19.989 1.00 31.59 198 ASP A CA 1
ATOM 1556 C C . ASP A 1 198 ? 64.494 6.296 -20.708 1.00 31.59 198 ASP A C 1
ATOM 1558 O O . ASP A 1 198 ? 65.447 5.779 -20.131 1.00 31.59 198 ASP A O 1
ATOM 1562 N N . THR A 1 199 ? 64.388 6.238 -22.044 1.00 37.06 199 THR A N 1
ATOM 1563 C CA . THR A 1 199 ? 65.348 6.913 -22.952 1.00 37.06 199 THR A CA 1
ATOM 1564 C C . THR A 1 199 ? 64.906 6.871 -24.424 1.00 37.06 199 THR A C 1
ATOM 1566 O O . THR A 1 199 ? 64.077 6.068 -24.842 1.00 37.06 199 THR A O 1
ATOM 1569 N N . MET A 1 200 ? 65.446 7.836 -25.164 1.00 34.72 200 MET A N 1
ATOM 1570 C CA . MET A 1 200 ? 65.119 8.344 -26.497 1.00 34.72 200 MET A CA 1
ATOM 1571 C C . MET A 1 200 ? 65.834 7.582 -27.643 1.00 34.72 200 MET A C 1
ATOM 1573 O O . MET A 1 200 ? 66.854 6.944 -27.408 1.00 34.72 200 MET A O 1
ATOM 1577 N N . GLU A 1 201 ? 65.328 7.789 -28.870 1.00 32.78 201 GLU A N 1
ATOM 1578 C CA . GLU A 1 201 ? 65.935 7.614 -30.217 1.00 32.78 201 GLU A CA 1
ATOM 1579 C C . GLU A 1 201 ? 66.047 6.223 -30.883 1.00 32.78 201 GLU A C 1
ATOM 1581 O O . GLU A 1 201 ? 66.843 5.372 -30.498 1.00 32.78 201 GLU A O 1
ATOM 1586 N N . CYS A 1 202 ? 65.350 6.051 -32.019 1.00 28.61 202 CYS A N 1
ATOM 1587 C CA . CYS A 1 202 ? 65.918 6.236 -33.372 1.00 28.61 202 CYS A CA 1
ATOM 1588 C C . CYS A 1 202 ? 64.849 5.973 -34.457 1.00 28.61 202 CYS A C 1
ATOM 1590 O O . CYS A 1 202 ? 64.202 4.924 -34.447 1.00 28.61 202 CYS A O 1
ATOM 1592 N N . GLY A 1 203 ? 64.709 6.909 -35.403 1.00 31.39 203 GLY A N 1
ATOM 1593 C CA . GLY A 1 203 ? 63.842 6.833 -36.584 1.00 31.39 203 GLY A CA 1
ATOM 1594 C C . GLY A 1 203 ? 63.531 8.210 -37.143 1.00 31.39 203 GLY A C 1
ATOM 1595 O O . GLY A 1 203 ? 62.529 8.790 -36.676 1.00 31.39 203 GLY A O 1
#